Protein AF-T0R3S6-F1 (afdb_monomer_lite)

Secondary structure (DSSP, 8-state):
--S-HHHHHHHHHHHHHHHHHHHHHHHHHHHHHSTT-HHHHHH-SSTHHHHHHHHHT--HHHHHHTTHHHHHHHHHHHHHHHHHHHHHHHHTT-S-GGG--TT-TTHHHHHHHHHHHHHHHHHHHHHHH-HHHHHHHHHHHHHHHHHHHHHHHHHHHHHHHTS-PPP-S---SSHHHHHHHHHHHHHHHHHHHHTTTTSSTTHHHHHHHHHHHHHHHHIIIIITTT----HHHHHHHHHHHHHHHHHHHHHHHHHHHHHHHHHHHHHHHHHHHT-S-------------------PPPPPPP----

Radius of gyration: 32.91 Å; chains: 1; bounding box: 88×71×92 Å

Structure (mmCIF, N/CA/C/O backbone):
data_AF-T0R3S6-F1
#
_entry.id   AF-T0R3S6-F1
#
loop_
_atom_site.group_PDB
_atom_site.id
_atom_site.type_symbol
_atom_site.label_atom_id
_atom_site.label_alt_id
_atom_site.label_comp_id
_atom_site.label_asym_id
_atom_site.label_entity_id
_atom_site.label_seq_id
_atom_site.pdbx_PDB_ins_code
_atom_site.Cartn_x
_atom_site.Cartn_y
_atom_site.Cartn_z
_atom_site.occupancy
_atom_site.B_iso_or_equiv
_atom_site.auth_seq_id
_atom_site.auth_comp_id
_atom_site.auth_asym_id
_atom_site.auth_atom_id
_atom_site.pdbx_PDB_model_num
ATOM 1 N N . MET A 1 1 ? -27.447 4.542 -7.197 1.00 49.22 1 MET A N 1
ATOM 2 C CA . MET A 1 1 ? -27.035 4.060 -5.854 1.00 49.22 1 MET A CA 1
ATOM 3 C C . MET A 1 1 ? -27.289 2.559 -5.793 1.00 49.22 1 MET A C 1
ATOM 5 O O . MET A 1 1 ? -28.287 2.127 -6.348 1.00 49.22 1 MET A O 1
ATOM 9 N N . THR A 1 2 ? -26.393 1.747 -5.224 1.00 61.97 2 THR A N 1
ATOM 10 C CA . THR A 1 2 ? -26.575 0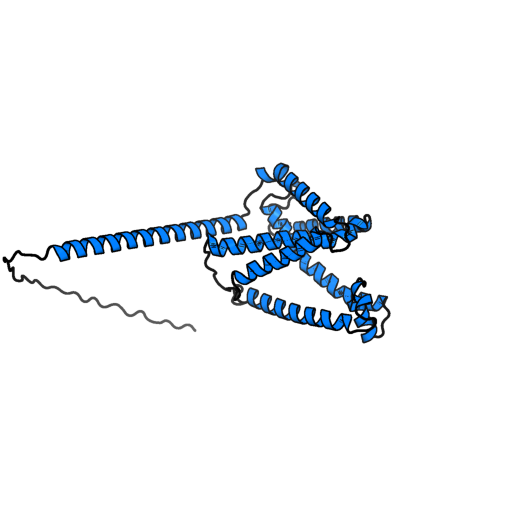.282 -5.184 1.00 61.97 2 THR A CA 1
ATOM 11 C C . THR A 1 2 ? -27.563 -0.117 -4.085 1.00 61.97 2 THR A C 1
ATOM 13 O O . THR A 1 2 ? -27.452 0.352 -2.956 1.00 61.97 2 THR A O 1
ATOM 16 N N . ASN A 1 3 ? -28.501 -1.020 -4.389 1.00 69.69 3 ASN A N 1
ATOM 17 C CA . ASN A 1 3 ? -29.592 -1.409 -3.479 1.00 69.69 3 ASN A CA 1
ATOM 18 C C . ASN A 1 3 ? -29.145 -2.217 -2.237 1.00 69.69 3 ASN A C 1
ATOM 20 O O . ASN A 1 3 ? -29.974 -2.559 -1.402 1.00 69.69 3 ASN A O 1
ATOM 24 N N . SER A 1 4 ? -27.849 -2.527 -2.070 1.00 84.56 4 SER A N 1
ATOM 25 C CA . SER A 1 4 ? -27.285 -3.200 -0.881 1.00 84.56 4 SER A CA 1
ATOM 26 C C . SER A 1 4 ? -25.746 -3.115 -0.848 1.00 84.56 4 SER A C 1
ATOM 28 O O . SER A 1 4 ? -25.057 -4.109 -1.109 1.00 84.56 4 SER A O 1
ATOM 30 N N . PRO A 1 5 ? -25.159 -1.954 -0.492 1.00 83.94 5 PRO A N 1
ATOM 31 C CA . PRO A 1 5 ? -23.717 -1.717 -0.625 1.00 83.94 5 PRO A CA 1
ATOM 32 C C . PRO A 1 5 ? -22.853 -2.692 0.191 1.00 83.94 5 PRO A C 1
ATOM 34 O O . PRO A 1 5 ? -21.757 -3.045 -0.237 1.00 83.94 5 PRO A O 1
ATOM 37 N N . LYS A 1 6 ? -23.362 -3.195 1.325 1.00 85.25 6 LYS A N 1
ATOM 38 C CA . LYS A 1 6 ? -22.657 -4.143 2.213 1.00 85.25 6 LYS A CA 1
ATOM 39 C C . LYS A 1 6 ? -22.351 -5.502 1.571 1.00 85.25 6 LYS A C 1
ATOM 41 O O . LYS A 1 6 ? -21.515 -6.236 2.091 1.00 85.25 6 LYS A O 1
ATOM 46 N N . VAL A 1 7 ? -23.044 -5.856 0.489 1.00 85.06 7 VAL A N 1
ATOM 47 C CA . VAL A 1 7 ? -22.873 -7.140 -0.210 1.00 85.06 7 VAL A CA 1
ATOM 48 C C . VAL A 1 7 ? -22.402 -6.923 -1.643 1.00 85.06 7 VAL A C 1
ATOM 50 O O . VAL A 1 7 ? -21.526 -7.649 -2.108 1.00 85.06 7 VAL A O 1
ATOM 53 N N . THR A 1 8 ? -22.927 -5.908 -2.335 1.00 89.19 8 THR A N 1
ATOM 54 C CA . THR A 1 8 ? -22.567 -5.651 -3.736 1.00 89.19 8 THR A CA 1
ATOM 55 C C . THR A 1 8 ? -21.131 -5.160 -3.884 1.00 89.19 8 THR A C 1
ATOM 57 O O . THR A 1 8 ? -20.447 -5.599 -4.802 1.00 89.19 8 THR A O 1
ATOM 60 N N . VAL A 1 9 ? -20.649 -4.293 -2.983 1.00 89.88 9 VAL A N 1
ATOM 61 C CA . VAL A 1 9 ? -19.287 -3.738 -3.078 1.00 89.88 9 VAL A CA 1
ATOM 62 C C . VAL A 1 9 ? -18.223 -4.827 -2.879 1.00 89.88 9 VAL A C 1
ATOM 64 O O . VAL A 1 9 ? -17.381 -4.968 -3.764 1.00 89.88 9 VAL A O 1
ATOM 67 N N . PRO A 1 10 ? -18.270 -5.665 -1.820 1.0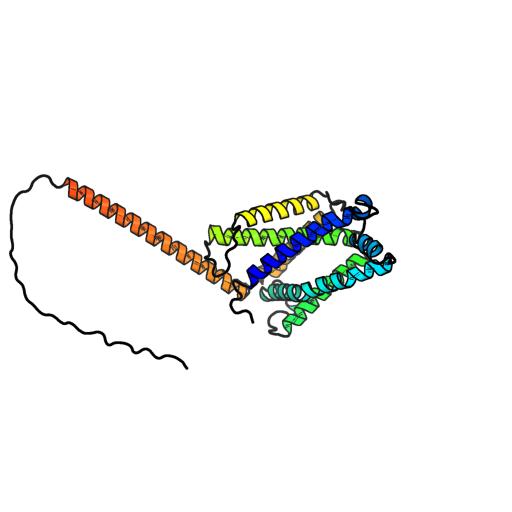0 89.44 10 PRO A N 1
ATOM 68 C CA . PRO A 1 10 ? -17.289 -6.739 -1.658 1.00 89.44 10 PRO A CA 1
ATOM 69 C C . PRO A 1 10 ? -17.325 -7.771 -2.789 1.00 89.44 10 PRO A C 1
ATOM 71 O O . PRO A 1 10 ? -16.276 -8.237 -3.222 1.00 89.44 10 PRO A O 1
ATOM 74 N N . ARG A 1 11 ? -18.514 -8.106 -3.315 1.00 88.3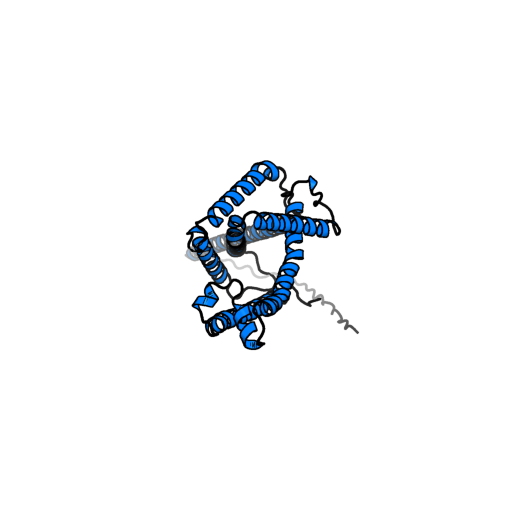1 11 ARG A N 1
ATOM 75 C CA . ARG A 1 11 ? -18.630 -8.998 -4.481 1.00 88.31 11 ARG A CA 1
ATOM 76 C C . ARG A 1 11 ? -17.987 -8.387 -5.725 1.00 88.31 11 ARG A C 1
ATOM 78 O O . ARG A 1 11 ? -17.238 -9.075 -6.405 1.00 88.31 11 ARG A O 1
ATOM 85 N N . GLY A 1 12 ? -18.221 -7.100 -5.986 1.00 91.31 12 GLY A N 1
ATOM 86 C CA . GLY A 1 12 ? -17.555 -6.376 -7.072 1.00 91.31 12 GLY A CA 1
ATOM 87 C C . GLY A 1 12 ? -16.030 -6.385 -6.935 1.00 91.31 12 GLY A C 1
ATOM 88 O O . GLY A 1 12 ? -15.330 -6.622 -7.915 1.00 91.31 12 GLY A O 1
ATOM 89 N N . MET A 1 13 ? -15.513 -6.217 -5.713 1.00 91.31 13 MET A N 1
ATOM 90 C CA . MET A 1 13 ? -14.075 -6.322 -5.438 1.00 91.31 13 MET A CA 1
ATOM 91 C C . MET A 1 13 ? -13.522 -7.719 -5.749 1.00 91.31 13 MET A C 1
ATOM 93 O O . MET A 1 13 ? -12.450 -7.813 -6.334 1.00 91.31 13 MET A O 1
ATOM 97 N N . LEU A 1 14 ? -14.246 -8.798 -5.427 1.00 90.19 14 LEU A N 1
ATOM 98 C CA . LEU A 1 14 ? -13.815 -10.159 -5.772 1.00 90.19 14 LEU A CA 1
ATOM 99 C C . LEU A 1 14 ? -13.743 -10.393 -7.281 1.00 90.19 14 LEU A C 1
ATOM 101 O O . LEU A 1 14 ? -12.767 -10.969 -7.752 1.00 90.19 14 LEU A O 1
ATOM 105 N N . TYR A 1 15 ? -14.748 -9.942 -8.037 1.00 92.94 15 TYR A N 1
ATOM 106 C CA . TYR A 1 15 ? -14.717 -10.053 -9.497 1.00 92.94 15 TYR A CA 1
ATOM 107 C C . TYR A 1 15 ? -13.555 -9.254 -10.089 1.00 92.94 15 TYR A C 1
ATOM 109 O O . TYR A 1 15 ? -12.854 -9.757 -10.961 1.00 92.94 15 TYR A O 1
ATOM 117 N N . CYS A 1 16 ? -13.306 -8.050 -9.567 1.00 93.94 16 CYS A N 1
ATOM 118 C CA . CYS A 1 16 ? -12.161 -7.234 -9.962 1.00 93.94 16 CYS A CA 1
ATOM 119 C C . CYS A 1 16 ? -10.831 -7.960 -9.701 1.00 93.94 16 CYS A C 1
ATOM 121 O O . CYS A 1 16 ? -10.005 -8.056 -10.602 1.00 93.94 16 CYS A O 1
ATOM 123 N N . ILE A 1 17 ? -10.652 -8.545 -8.510 1.00 92.44 17 ILE A N 1
ATOM 124 C CA . ILE A 1 17 ? -9.465 -9.350 -8.177 1.00 92.44 17 ILE A CA 1
ATOM 125 C C . ILE A 1 17 ? -9.321 -10.539 -9.134 1.00 92.44 17 ILE A C 1
ATOM 127 O O . ILE A 1 17 ? -8.220 -10.800 -9.606 1.00 92.44 17 ILE A O 1
ATOM 131 N N . GLY A 1 18 ? -10.415 -11.240 -9.445 1.00 94.31 18 GLY A N 1
ATOM 132 C CA . GLY A 1 18 ? -10.399 -12.374 -10.372 1.00 94.31 18 GLY A CA 1
ATOM 133 C C . GLY A 1 18 ? -9.950 -11.978 -11.779 1.00 94.31 18 GLY A C 1
ATOM 134 O O . GLY A 1 18 ? -9.059 -12.614 -12.336 1.00 94.31 18 GLY A O 1
ATOM 135 N N . VAL A 1 19 ? -10.507 -10.894 -12.327 1.00 96.31 19 VAL A N 1
ATOM 136 C CA . VAL A 1 19 ? -10.108 -10.372 -13.645 1.00 96.31 19 VAL A CA 1
ATOM 137 C C . VAL A 1 19 ? -8.648 -9.925 -13.634 1.00 96.31 19 VAL A C 1
ATOM 139 O O . VAL A 1 19 ? -7.906 -10.311 -14.530 1.00 96.31 19 VAL A O 1
ATOM 142 N N . LEU A 1 20 ? -8.221 -9.187 -12.603 1.00 94.31 20 LEU A N 1
ATOM 143 C CA . LEU A 1 20 ? -6.832 -8.740 -12.454 1.00 94.31 20 LEU A CA 1
ATOM 144 C C . LEU A 1 20 ? -5.853 -9.910 -12.362 1.00 94.31 20 LEU A C 1
ATOM 146 O O . LEU A 1 20 ? -4.770 -9.857 -12.938 1.00 94.31 20 LEU A O 1
ATOM 150 N N . PHE A 1 21 ? -6.218 -10.967 -11.640 1.00 94.88 21 PHE A N 1
ATOM 151 C CA . PHE A 1 21 ? -5.392 -12.161 -11.527 1.00 94.88 21 PHE A CA 1
ATOM 152 C C . PHE A 1 21 ? -5.220 -12.841 -12.888 1.00 94.88 21 PHE A C 1
ATOM 154 O O . PHE A 1 21 ? -4.090 -13.089 -13.304 1.00 94.88 21 PHE A O 1
ATOM 161 N N . VAL A 1 22 ? -6.322 -13.077 -13.608 1.00 96.50 22 VAL A N 1
ATOM 162 C CA . VAL A 1 22 ? -6.289 -13.710 -14.935 1.00 96.50 22 VAL A CA 1
ATOM 163 C C . VAL A 1 22 ? -5.519 -12.849 -15.937 1.00 96.50 22 VAL A C 1
ATOM 165 O O . VAL A 1 22 ? -4.680 -13.375 -16.666 1.00 96.50 22 VAL A O 1
ATOM 168 N N . SER A 1 23 ? -5.740 -11.530 -15.951 1.00 94.50 23 SER A N 1
ATOM 169 C CA . SER A 1 23 ? -5.028 -10.628 -16.861 1.00 94.50 23 SER A CA 1
ATOM 170 C C . SER A 1 23 ? -3.533 -10.556 -16.551 1.00 94.50 23 SER A C 1
ATOM 172 O O . SER A 1 23 ? -2.724 -10.617 -17.471 1.00 94.50 23 SER A O 1
ATOM 174 N N . ASN A 1 24 ? -3.145 -10.470 -15.274 1.00 93.12 24 ASN A N 1
ATOM 175 C CA . ASN A 1 24 ? -1.732 -10.444 -14.889 1.00 93.12 24 ASN A CA 1
ATOM 176 C C . ASN A 1 24 ? -1.038 -11.765 -15.214 1.00 93.12 24 ASN A C 1
ATOM 178 O O . ASN A 1 24 ? 0.065 -11.751 -15.752 1.00 93.12 24 ASN A O 1
ATOM 182 N N . PHE A 1 25 ? -1.687 -12.898 -14.941 1.00 94.69 25 PHE A N 1
ATOM 183 C CA . PHE A 1 25 ? -1.152 -14.209 -15.299 1.00 94.69 25 PHE A CA 1
ATOM 184 C C . PHE A 1 25 ? -0.946 -14.333 -16.816 1.00 94.69 25 PHE A C 1
ATOM 186 O O . PHE A 1 25 ? 0.130 -14.727 -17.259 1.00 94.69 25 PHE A O 1
ATOM 193 N N . ALA A 1 26 ? -1.928 -13.904 -17.616 1.00 93.25 26 ALA A N 1
ATOM 194 C CA . ALA A 1 26 ? -1.806 -13.889 -19.071 1.00 93.25 26 ALA A CA 1
ATOM 195 C C . ALA A 1 26 ? -0.628 -13.021 -19.545 1.00 93.25 26 ALA A C 1
ATOM 197 O O . ALA A 1 26 ? 0.133 -13.453 -20.407 1.00 93.25 26 ALA A O 1
ATOM 198 N N . ILE A 1 27 ? -0.431 -11.834 -18.958 1.00 90.31 27 ILE A N 1
ATOM 199 C CA . ILE A 1 27 ? 0.694 -10.945 -19.295 1.00 90.31 27 ILE A CA 1
ATOM 200 C C . ILE A 1 27 ? 2.038 -11.583 -18.921 1.00 90.31 27 ILE A C 1
ATOM 202 O O . ILE A 1 27 ? 2.973 -11.521 -19.718 1.00 90.31 27 ILE A O 1
ATOM 206 N N . VAL A 1 28 ? 2.138 -12.234 -17.759 1.00 90.00 28 VAL A N 1
ATOM 207 C CA . VAL A 1 28 ? 3.360 -12.937 -17.325 1.00 90.00 28 VAL A CA 1
ATOM 208 C C . VAL A 1 28 ? 3.729 -14.076 -18.280 1.00 90.00 28 VAL A C 1
ATOM 210 O O . VAL A 1 28 ? 4.912 -14.316 -18.491 1.00 90.00 28 VAL A O 1
ATOM 213 N N . CYS A 1 29 ? 2.757 -14.746 -18.902 1.00 90.25 29 CYS A N 1
ATOM 214 C CA . CYS A 1 29 ? 3.029 -15.749 -19.936 1.00 90.25 29 CYS A CA 1
ATOM 215 C C . CYS A 1 29 ? 3.336 -15.121 -21.307 1.00 90.25 29 CYS A C 1
ATOM 217 O O . CYS A 1 29 ? 4.202 -15.605 -22.036 1.00 90.25 29 CYS A O 1
ATOM 219 N N . LEU A 1 30 ? 2.632 -14.047 -21.670 1.00 89.88 30 LEU A N 1
ATOM 220 C CA . LEU A 1 30 ? 2.704 -13.436 -22.997 1.00 89.88 30 LEU A CA 1
ATOM 221 C C . LEU A 1 30 ? 3.994 -12.636 -23.206 1.00 89.88 30 LEU A C 1
ATOM 223 O O . LEU A 1 30 ? 4.626 -12.772 -24.249 1.00 89.88 30 LEU A O 1
ATOM 227 N N . VAL A 1 31 ? 4.410 -11.835 -22.222 1.00 88.50 31 VAL A N 1
ATOM 228 C CA . VAL A 1 31 ? 5.580 -10.948 -22.346 1.00 88.50 31 VAL A CA 1
ATOM 229 C C . VAL A 1 31 ? 6.879 -11.723 -22.626 1.00 88.50 31 VAL A C 1
ATOM 231 O O . VAL A 1 31 ? 7.584 -11.343 -23.559 1.00 88.50 31 VAL A O 1
ATOM 234 N N . PRO A 1 32 ? 7.205 -12.822 -21.916 1.00 88.50 32 PRO A N 1
ATOM 235 C CA . PRO A 1 32 ? 8.397 -13.622 -22.207 1.00 88.50 32 PRO A CA 1
ATOM 236 C C . PRO A 1 32 ? 8.323 -14.413 -23.517 1.00 88.50 32 PRO A C 1
ATOM 238 O O . PRO A 1 32 ? 9.366 -14.774 -24.058 1.00 88.50 32 PRO A O 1
ATOM 241 N N . SER A 1 33 ? 7.111 -14.705 -24.005 1.00 89.00 33 SER A N 1
ATOM 242 C CA . SER A 1 33 ? 6.887 -15.487 -25.231 1.00 89.00 33 SER A CA 1
ATOM 243 C C . SER A 1 33 ? 7.142 -14.680 -26.508 1.00 89.00 33 SER A C 1
ATOM 245 O O . SER A 1 33 ? 7.253 -15.256 -27.589 1.00 89.00 33 SER A O 1
ATOM 247 N N . LEU A 1 34 ? 7.226 -13.352 -26.405 1.00 87.88 34 LEU A N 1
ATOM 248 C CA . LEU A 1 34 ? 7.489 -12.468 -27.534 1.00 87.88 34 LEU A CA 1
ATOM 249 C C . LEU A 1 34 ? 9.003 -12.276 -27.746 1.00 87.88 34 LEU A C 1
ATOM 251 O O . LEU A 1 34 ? 9.739 -12.096 -26.771 1.00 87.88 34 LEU A O 1
ATOM 255 N N . PRO A 1 35 ? 9.492 -12.239 -29.001 1.00 84.00 35 PRO A N 1
ATOM 256 C CA . PRO A 1 35 ? 10.855 -11.790 -29.300 1.00 84.00 35 PRO A CA 1
ATOM 257 C C . PRO A 1 35 ? 11.074 -10.366 -28.757 1.00 84.00 35 PRO A C 1
ATOM 259 O O . PRO A 1 35 ? 10.159 -9.548 -28.872 1.00 84.00 35 PRO A O 1
ATOM 262 N N . PRO A 1 36 ? 12.235 -9.999 -28.177 1.00 82.12 36 PRO A N 1
ATOM 263 C CA . PRO A 1 36 ? 13.526 -10.702 -28.076 1.00 82.12 36 PRO A CA 1
ATOM 264 C C . PRO A 1 36 ? 13.662 -11.725 -26.922 1.00 82.12 36 PRO A C 1
ATOM 266 O O . PRO A 1 36 ? 14.770 -12.178 -26.637 1.00 82.12 36 PRO A O 1
ATOM 269 N N . GLY A 1 37 ? 12.566 -12.114 -26.262 1.00 82.44 37 GLY A N 1
ATOM 270 C CA . GLY A 1 37 ? 12.542 -13.166 -25.239 1.00 82.44 37 GLY A CA 1
ATOM 271 C C . GLY A 1 37 ? 12.750 -12.682 -23.796 1.00 82.44 37 GLY A C 1
ATOM 272 O O . GLY A 1 37 ? 12.913 -11.491 -23.513 1.00 82.44 37 GLY A O 1
ATOM 273 N N . ILE A 1 38 ? 12.746 -13.635 -22.855 1.00 86.00 38 ILE A N 1
ATOM 274 C CA . ILE A 1 38 ? 12.675 -13.373 -21.404 1.00 86.00 38 ILE A CA 1
ATOM 275 C C . ILE A 1 38 ? 13.843 -12.546 -20.844 1.00 86.00 38 ILE A C 1
ATOM 277 O O . ILE A 1 38 ? 13.632 -11.708 -19.970 1.00 86.00 38 ILE A O 1
ATOM 281 N N . ALA A 1 39 ? 15.061 -12.733 -21.364 1.00 84.31 39 ALA A N 1
ATOM 282 C CA . ALA A 1 39 ? 16.264 -12.073 -20.850 1.00 84.31 39 ALA A CA 1
ATOM 283 C C . ALA A 1 39 ? 16.217 -10.546 -21.030 1.00 84.31 39 ALA A C 1
ATOM 285 O O . ALA A 1 39 ? 16.629 -9.790 -20.152 1.00 84.31 39 ALA A O 1
ATOM 286 N N . SER A 1 40 ? 15.664 -10.086 -22.154 1.00 81.06 40 SER A N 1
ATOM 287 C CA . SER A 1 40 ? 15.475 -8.657 -22.409 1.00 81.06 40 SER A CA 1
ATOM 288 C C . SER A 1 40 ? 14.230 -8.110 -21.711 1.00 81.06 40 SER A C 1
ATOM 290 O O . SER A 1 40 ? 14.225 -6.951 -21.305 1.00 81.06 40 SER A O 1
ATOM 292 N N . ALA A 1 41 ? 13.188 -8.926 -21.531 1.00 80.94 41 ALA A N 1
ATOM 293 C CA . ALA A 1 41 ? 11.989 -8.507 -20.810 1.00 80.94 41 ALA A CA 1
ATOM 294 C C . ALA A 1 41 ? 12.252 -8.266 -19.313 1.00 80.94 41 ALA A C 1
ATOM 296 O O . ALA A 1 41 ? 11.660 -7.356 -18.740 1.00 80.94 41 ALA A O 1
ATOM 297 N N . ALA A 1 42 ? 13.150 -9.041 -18.695 1.00 81.25 42 ALA A N 1
ATOM 298 C CA . ALA A 1 42 ? 13.488 -8.917 -17.275 1.00 81.25 42 ALA A CA 1
ATOM 299 C C . ALA A 1 42 ? 14.239 -7.618 -16.931 1.00 81.25 42 ALA A C 1
ATOM 301 O O . ALA A 1 42 ? 14.113 -7.111 -15.822 1.00 81.25 42 ALA A O 1
ATOM 302 N N . THR A 1 43 ? 15.005 -7.069 -17.878 1.00 80.88 43 THR A N 1
ATOM 303 C CA . THR A 1 43 ? 15.799 -5.842 -17.689 1.00 80.88 43 THR A CA 1
ATOM 304 C C . THR A 1 43 ? 15.105 -4.585 -18.220 1.00 80.88 43 THR A C 1
ATOM 306 O O . THR A 1 43 ? 15.556 -3.467 -17.969 1.00 80.88 43 THR A O 1
ATOM 309 N N . ALA A 1 44 ? 14.000 -4.740 -18.953 1.00 81.75 44 ALA A N 1
ATOM 310 C CA . ALA A 1 44 ? 13.268 -3.627 -19.537 1.00 81.75 44 ALA A CA 1
ATOM 311 C C . ALA A 1 44 ? 12.434 -2.873 -18.488 1.00 81.75 44 ALA A C 1
ATOM 313 O O . ALA A 1 44 ? 11.641 -3.465 -17.762 1.00 81.75 44 ALA A O 1
ATOM 314 N N . ALA A 1 45 ? 12.522 -1.537 -18.490 1.00 78.00 45 ALA A N 1
ATOM 315 C CA . ALA A 1 45 ? 11.709 -0.678 -17.620 1.00 78.00 45 ALA A CA 1
ATOM 316 C C . ALA A 1 45 ? 10.195 -0.820 -17.879 1.00 78.00 45 ALA A C 1
ATOM 318 O O . ALA A 1 45 ? 9.389 -0.744 -16.956 1.00 78.00 45 ALA A O 1
ATOM 319 N N . TYR A 1 46 ? 9.810 -1.053 -19.138 1.00 85.31 46 TYR A N 1
ATOM 320 C CA . TYR A 1 46 ? 8.426 -1.291 -19.549 1.00 85.31 46 TYR A CA 1
ATOM 321 C C . TYR A 1 46 ? 8.364 -2.526 -20.454 1.00 85.31 46 TYR A C 1
ATOM 323 O O . TYR A 1 46 ? 8.461 -2.396 -21.677 1.00 85.31 46 TYR A O 1
ATOM 331 N N . PRO A 1 47 ? 8.185 -3.729 -19.883 1.00 86.19 47 PRO A N 1
ATOM 332 C CA . PRO A 1 47 ? 8.220 -4.972 -20.655 1.00 86.19 47 PRO A CA 1
ATOM 333 C C . PRO A 1 47 ? 7.162 -5.033 -21.770 1.00 86.19 47 PRO A C 1
ATOM 335 O O . PRO A 1 47 ? 7.384 -5.633 -22.819 1.00 86.19 47 PRO A O 1
ATOM 338 N N . LEU A 1 48 ? 6.024 -4.355 -21.579 1.00 86.00 48 LEU A N 1
ATOM 339 C CA . LEU A 1 48 ? 4.916 -4.331 -22.538 1.00 86.00 48 LEU A CA 1
ATOM 340 C C . LEU A 1 48 ? 5.222 -3.525 -23.814 1.00 86.00 48 LEU A C 1
ATOM 342 O O . LEU A 1 48 ? 4.619 -3.779 -24.856 1.00 86.00 48 LEU A O 1
ATOM 346 N N . THR A 1 49 ? 6.181 -2.594 -23.768 1.00 87.56 49 THR A N 1
ATOM 347 C CA . THR A 1 49 ? 6.566 -1.767 -24.925 1.00 87.56 49 THR A CA 1
ATOM 348 C C . THR A 1 49 ? 7.045 -2.624 -26.094 1.00 87.56 49 THR A C 1
ATOM 350 O O . THR A 1 49 ? 6.726 -2.323 -27.243 1.00 87.56 49 THR A O 1
ATOM 353 N N . ASN A 1 50 ? 7.739 -3.732 -25.812 1.00 86.12 50 ASN A N 1
ATOM 354 C CA . ASN A 1 50 ? 8.173 -4.682 -26.838 1.00 86.12 50 ASN A CA 1
ATOM 355 C C . ASN A 1 50 ? 6.979 -5.334 -27.553 1.00 86.12 50 ASN A C 1
ATOM 357 O O . ASN A 1 50 ? 7.000 -5.487 -28.771 1.00 86.12 50 ASN A O 1
ATOM 361 N N . GLY A 1 51 ? 5.908 -5.650 -26.819 1.00 87.44 51 GLY A N 1
ATOM 362 C CA . GLY A 1 51 ? 4.682 -6.192 -27.405 1.00 87.44 51 GLY A CA 1
ATOM 363 C C . GLY A 1 51 ? 3.956 -5.185 -28.295 1.00 87.44 51 GLY A C 1
ATOM 364 O O . GLY A 1 51 ? 3.536 -5.536 -29.394 1.00 87.44 51 GLY A O 1
ATOM 365 N N . PHE A 1 52 ? 3.863 -3.920 -27.876 1.00 88.81 52 PHE A N 1
ATOM 366 C CA . PHE A 1 52 ? 3.256 -2.870 -28.705 1.00 88.81 52 PHE A CA 1
ATOM 367 C C . PHE A 1 52 ? 4.052 -2.570 -29.970 1.00 88.81 52 PHE A C 1
ATOM 369 O O . PHE A 1 52 ? 3.456 -2.354 -31.025 1.00 88.81 52 PHE A O 1
ATOM 376 N N . ARG A 1 53 ? 5.382 -2.626 -29.873 1.00 88.31 53 ARG A N 1
ATOM 377 C CA . ARG A 1 53 ? 6.277 -2.485 -31.017 1.00 88.31 53 ARG A CA 1
ATOM 378 C C . ARG A 1 53 ? 5.975 -3.533 -32.089 1.00 88.31 53 ARG A C 1
ATOM 380 O O . ARG A 1 53 ? 5.839 -3.179 -33.250 1.00 88.31 53 ARG A O 1
ATOM 387 N N . LEU A 1 54 ? 5.837 -4.798 -31.690 1.00 88.75 54 LEU A N 1
ATOM 388 C CA . LEU A 1 54 ? 5.540 -5.904 -32.606 1.00 88.75 54 LEU A CA 1
ATOM 389 C C . LEU A 1 54 ? 4.104 -5.869 -33.143 1.00 88.75 54 LEU A C 1
ATOM 391 O O . LEU A 1 54 ? 3.879 -6.220 -34.294 1.00 88.75 54 LEU A O 1
ATOM 395 N N . ALA A 1 55 ? 3.134 -5.464 -32.321 1.00 88.62 55 ALA A N 1
ATOM 396 C CA . ALA A 1 55 ? 1.722 -5.476 -32.700 1.00 88.62 55 ALA A CA 1
ATOM 397 C C . ALA A 1 55 ? 1.346 -4.369 -33.698 1.00 88.62 55 ALA A C 1
ATOM 399 O O . ALA A 1 55 ? 0.495 -4.589 -34.556 1.00 88.62 55 ALA A O 1
ATOM 400 N N . TYR A 1 56 ? 1.951 -3.184 -33.569 1.00 89.69 56 TYR A N 1
ATOM 401 C CA . TYR A 1 56 ? 1.592 -1.998 -34.357 1.00 89.69 56 TYR A CA 1
ATOM 402 C C . TYR A 1 56 ? 2.718 -1.500 -35.275 1.00 89.69 56 TYR A C 1
ATOM 404 O O . TYR A 1 56 ? 2.565 -0.446 -35.886 1.00 89.69 56 TYR A O 1
ATOM 412 N N . ASP A 1 57 ? 3.841 -2.223 -35.341 1.00 89.44 57 ASP A N 1
ATOM 413 C CA . ASP A 1 57 ? 5.052 -1.854 -36.093 1.00 89.44 57 ASP A CA 1
ATOM 414 C C . ASP A 1 57 ? 5.538 -0.419 -35.799 1.00 89.44 57 ASP A C 1
ATOM 416 O O . ASP A 1 57 ? 5.893 0.374 -36.668 1.00 89.44 57 ASP A O 1
ATOM 420 N N . LEU A 1 58 ? 5.489 -0.047 -34.518 1.00 88.44 58 LEU A N 1
ATOM 421 C CA . LEU A 1 58 ? 5.804 1.298 -34.042 1.00 88.44 58 LEU A CA 1
ATOM 422 C C . LEU A 1 58 ? 7.271 1.427 -33.618 1.00 88.44 58 LEU A C 1
ATOM 424 O O . LEU A 1 58 ? 7.942 0.455 -33.289 1.00 88.44 58 LEU A O 1
ATOM 428 N N . SER A 1 59 ? 7.774 2.661 -33.532 1.00 88.25 59 SER A N 1
ATOM 429 C CA . SER A 1 59 ? 9.045 2.938 -32.852 1.00 88.25 59 SER A CA 1
ATOM 430 C C . SER A 1 59 ? 8.935 2.681 -31.338 1.00 88.25 59 SER A C 1
ATOM 432 O O . SER A 1 59 ? 7.848 2.693 -30.751 1.00 88.25 59 SER A O 1
ATOM 434 N N . ALA A 1 60 ? 10.071 2.465 -30.669 1.00 81.38 60 ALA A N 1
ATOM 435 C CA . ALA A 1 60 ? 10.113 2.233 -29.222 1.00 81.38 60 ALA A CA 1
ATOM 436 C C . ALA A 1 60 ? 9.550 3.426 -28.425 1.00 81.38 60 ALA A C 1
ATOM 438 O O . ALA A 1 60 ? 8.839 3.237 -27.438 1.00 81.38 60 ALA A O 1
ATOM 439 N N . SER A 1 61 ? 9.816 4.653 -28.882 1.00 85.06 61 SER A N 1
ATOM 440 C CA . SER A 1 61 ? 9.328 5.876 -28.239 1.00 85.06 61 SER A CA 1
ATOM 441 C C . SER A 1 61 ? 7.813 6.045 -28.380 1.00 85.06 61 SER A C 1
ATOM 443 O O . SER A 1 61 ? 7.148 6.358 -27.396 1.00 85.06 61 SER A O 1
ATOM 445 N N . SER A 1 62 ? 7.239 5.787 -29.560 1.00 88.19 62 SER A N 1
ATOM 446 C CA . SER A 1 62 ? 5.785 5.855 -29.774 1.00 88.19 62 SER A CA 1
ATOM 447 C C . SER A 1 62 ? 5.037 4.733 -29.052 1.00 88.19 62 SER A C 1
ATOM 449 O O . SER A 1 62 ? 3.959 4.966 -28.511 1.00 88.19 62 SER A O 1
ATOM 451 N N . SER A 1 63 ? 5.639 3.547 -28.951 1.00 87.12 63 SER A N 1
ATOM 452 C CA . SER A 1 63 ? 5.083 2.421 -28.190 1.00 87.12 63 SER A CA 1
ATOM 453 C C . SER A 1 63 ? 5.010 2.711 -26.685 1.00 87.12 63 SER A C 1
ATOM 455 O O . SER A 1 63 ? 4.047 2.318 -26.027 1.00 87.12 63 SER A O 1
ATOM 457 N N . ALA A 1 64 ? 5.983 3.442 -26.129 1.00 85.56 64 ALA A N 1
ATOM 458 C CA . ALA A 1 64 ? 5.970 3.831 -24.718 1.00 85.56 64 ALA A CA 1
ATOM 459 C C . ALA A 1 64 ? 4.801 4.778 -24.380 1.00 85.56 64 ALA A C 1
ATOM 461 O O . ALA A 1 64 ? 4.197 4.662 -23.310 1.00 85.56 64 ALA A O 1
ATOM 462 N N . TRP A 1 65 ? 4.416 5.660 -25.311 1.00 89.75 65 TRP A N 1
ATOM 463 C CA . TRP A 1 65 ? 3.264 6.553 -25.135 1.00 89.75 65 TRP A CA 1
ATOM 464 C C . TRP A 1 65 ? 1.935 5.803 -24.992 1.00 89.75 65 TRP A C 1
ATOM 466 O O . TRP A 1 65 ? 1.029 6.310 -24.334 1.00 89.75 65 TRP A O 1
ATOM 476 N N . LEU A 1 66 ? 1.818 4.575 -25.507 1.00 89.56 66 LEU A N 1
ATOM 477 C CA . LEU A 1 66 ? 0.611 3.757 -25.331 1.00 89.56 66 LEU A CA 1
ATOM 478 C C . LEU A 1 66 ? 0.409 3.290 -23.882 1.00 89.56 66 LEU A C 1
ATOM 480 O O . LEU A 1 66 ? -0.722 3.041 -23.468 1.00 89.56 66 LEU A O 1
ATOM 484 N N . VAL A 1 67 ? 1.477 3.218 -23.080 1.00 88.12 67 VAL A N 1
ATOM 485 C CA . VAL A 1 67 ? 1.394 2.864 -21.652 1.00 88.12 67 VAL A CA 1
ATOM 486 C C . VAL A 1 67 ? 1.017 4.081 -20.790 1.00 88.12 67 VAL A C 1
ATOM 488 O O . VAL A 1 67 ? 0.577 3.938 -19.646 1.00 88.12 67 VAL A O 1
ATOM 491 N N . PHE A 1 68 ? 1.177 5.298 -21.313 1.00 88.62 68 PHE A N 1
ATOM 492 C CA . PHE A 1 68 ? 1.002 6.533 -20.550 1.00 88.62 68 PHE A CA 1
ATOM 493 C C . PHE A 1 68 ? -0.423 6.730 -19.990 1.00 88.62 68 PHE A C 1
ATOM 495 O O . PHE A 1 68 ? -0.541 7.013 -18.794 1.00 88.62 68 PHE A O 1
ATOM 502 N N . PRO A 1 69 ? -1.518 6.512 -20.752 1.00 90.44 69 PRO A N 1
ATOM 503 C CA . PRO A 1 69 ? -2.875 6.659 -20.218 1.00 90.44 69 PRO A CA 1
ATOM 504 C C . PRO A 1 69 ? -3.154 5.748 -19.017 1.00 90.44 69 PRO A C 1
ATOM 506 O O . PRO A 1 69 ? -3.835 6.158 -18.076 1.00 90.44 69 PRO A O 1
ATOM 509 N N . ALA A 1 70 ? -2.589 4.536 -19.013 1.00 89.06 70 ALA A N 1
ATOM 510 C CA . ALA A 1 70 ? -2.723 3.607 -17.894 1.00 89.06 70 ALA A CA 1
ATOM 511 C C . ALA A 1 70 ? -2.048 4.151 -16.620 1.00 89.06 70 ALA A C 1
ATOM 513 O O . ALA A 1 70 ? -2.636 4.094 -15.538 1.00 89.06 70 ALA A O 1
ATOM 514 N N . HIS A 1 71 ? -0.861 4.752 -16.750 1.00 88.56 71 HIS A N 1
ATOM 515 C CA . HIS A 1 71 ? -0.153 5.383 -15.631 1.00 88.56 71 HIS A CA 1
ATOM 516 C C . HIS A 1 71 ? -0.911 6.589 -15.070 1.00 88.56 71 HIS A C 1
ATOM 518 O O . HIS A 1 71 ? -1.075 6.705 -13.854 1.00 88.56 71 HIS A O 1
ATOM 524 N N . VAL A 1 72 ? -1.422 7.465 -15.943 1.00 91.44 72 VAL A N 1
ATOM 525 C CA . VAL A 1 72 ? -2.225 8.625 -15.521 1.00 91.44 72 VAL A CA 1
ATOM 526 C C . VAL A 1 72 ? -3.500 8.164 -14.813 1.00 91.44 72 VAL A C 1
ATOM 528 O O . VAL A 1 72 ? -3.840 8.689 -13.751 1.00 91.44 72 VAL A O 1
ATOM 531 N N . GLY A 1 73 ? -4.172 7.140 -15.345 1.00 91.88 73 GLY A N 1
ATOM 532 C CA . GLY A 1 73 ? -5.347 6.540 -14.714 1.00 91.88 73 GLY A CA 1
ATOM 533 C C . GLY A 1 73 ? -5.057 6.014 -13.306 1.00 91.88 73 GLY A C 1
ATOM 534 O O . GLY A 1 73 ? -5.813 6.302 -12.374 1.00 91.88 73 GLY A O 1
ATOM 535 N N . ALA A 1 74 ? -3.935 5.309 -13.124 1.00 89.62 74 ALA A N 1
ATOM 536 C CA . ALA A 1 74 ? -3.502 4.830 -11.813 1.00 89.62 74 ALA A CA 1
ATOM 537 C C . ALA A 1 74 ? -3.224 5.990 -10.840 1.00 89.62 74 ALA A C 1
ATOM 539 O O . ALA A 1 74 ? -3.743 5.989 -9.721 1.00 89.62 74 ALA A O 1
ATOM 540 N N . ALA A 1 75 ? -2.482 7.015 -11.274 1.00 87.50 75 ALA A N 1
ATOM 541 C CA . ALA A 1 75 ? -2.161 8.181 -10.449 1.00 87.50 75 ALA A CA 1
ATOM 542 C C . ALA A 1 75 ? -3.424 8.925 -9.973 1.00 87.50 75 ALA A C 1
ATOM 544 O O . ALA A 1 75 ? -3.573 9.219 -8.782 1.00 87.50 75 ALA A O 1
ATOM 545 N N . LEU A 1 76 ? -4.383 9.162 -10.875 1.00 89.44 76 LEU A N 1
ATOM 546 C CA . LEU A 1 76 ? -5.660 9.802 -10.540 1.00 89.44 76 LEU A CA 1
ATOM 547 C C . LEU A 1 76 ? -6.512 8.942 -9.593 1.00 89.44 76 LEU A C 1
ATOM 549 O O . LEU A 1 76 ? -7.197 9.479 -8.716 1.00 89.44 76 LEU A O 1
ATOM 553 N N . GLY A 1 77 ? -6.437 7.614 -9.722 1.00 90.44 77 GLY A N 1
ATOM 554 C CA . GLY A 1 77 ? -7.114 6.669 -8.835 1.00 90.44 77 GLY A CA 1
ATOM 555 C C . GLY A 1 77 ? -6.678 6.788 -7.370 1.00 90.44 77 GLY A C 1
ATOM 556 O O . GLY A 1 77 ? -7.512 6.666 -6.467 1.00 90.44 77 GLY A O 1
ATOM 557 N N . PHE A 1 78 ? -5.403 7.099 -7.121 1.00 89.19 78 PHE A N 1
ATOM 558 C CA . PHE A 1 78 ? -4.853 7.243 -5.767 1.00 89.19 78 PHE A CA 1
ATOM 559 C C . PHE A 1 78 ? -5.061 8.625 -5.140 1.00 89.19 78 PHE A C 1
ATOM 561 O O . PHE A 1 78 ? -5.000 8.748 -3.914 1.00 89.19 78 PHE A O 1
ATOM 568 N N . LEU A 1 79 ? -5.388 9.646 -5.936 1.00 90.62 79 LEU A N 1
ATOM 569 C CA . LEU A 1 79 ? -5.491 11.033 -5.474 1.00 90.62 79 LEU A CA 1
ATOM 570 C C . LEU A 1 79 ? -6.568 11.241 -4.394 1.00 90.62 79 LEU A C 1
ATOM 572 O O . LEU A 1 79 ? -6.354 11.904 -3.379 1.00 90.62 79 LEU A O 1
ATOM 576 N N . ARG A 1 80 ? -7.761 10.672 -4.592 1.00 87.75 80 ARG A N 1
ATOM 577 C CA . ARG A 1 80 ? -8.865 10.823 -3.628 1.00 87.75 80 ARG A CA 1
ATOM 578 C C . ARG A 1 80 ? -8.650 9.991 -2.351 1.00 87.75 80 ARG A C 1
ATOM 580 O O . ARG A 1 80 ? -8.928 10.522 -1.271 1.00 87.75 80 ARG A O 1
ATOM 587 N N . PRO A 1 81 ? -8.207 8.720 -2.416 1.00 91.06 81 PRO A N 1
ATOM 588 C CA . PRO A 1 81 ? -7.841 7.951 -1.229 1.00 91.06 81 PRO A CA 1
ATOM 589 C C . PRO A 1 81 ? -6.727 8.592 -0.396 1.00 91.06 81 PRO A C 1
ATOM 591 O O . PRO A 1 81 ? -6.884 8.678 0.821 1.00 91.06 81 PRO A O 1
ATOM 594 N N . SER A 1 82 ? -5.658 9.099 -1.017 1.00 90.88 82 SER A N 1
ATOM 595 C CA . SER A 1 82 ? -4.537 9.714 -0.289 1.00 90.88 82 SER A CA 1
ATOM 596 C C . SER A 1 82 ? -4.977 10.942 0.514 1.00 90.88 82 SER A C 1
ATOM 598 O O . SER A 1 82 ? -4.684 11.038 1.705 1.00 90.88 82 SER A O 1
ATOM 600 N N . GLY A 1 83 ? -5.792 11.822 -0.073 1.00 90.56 83 GLY A N 1
ATOM 601 C CA . GLY A 1 83 ? -6.358 12.961 0.654 1.00 90.56 83 GLY A CA 1
ATOM 602 C C . GLY A 1 83 ? -7.279 12.553 1.809 1.00 90.56 83 GLY A C 1
ATOM 603 O O . GLY A 1 83 ? -7.282 13.199 2.855 1.00 90.56 83 GLY A O 1
ATOM 604 N N . ARG A 1 84 ? -8.036 11.454 1.672 1.00 88.75 84 ARG A N 1
ATOM 605 C CA . ARG A 1 84 ? -8.845 10.913 2.782 1.00 88.75 84 ARG A CA 1
ATOM 606 C C . ARG A 1 84 ? -7.978 10.357 3.911 1.00 88.75 84 ARG A C 1
ATOM 608 O O . ARG A 1 84 ? -8.349 10.534 5.066 1.00 88.75 84 ARG A O 1
ATOM 615 N N . LEU A 1 85 ? -6.847 9.726 3.593 1.00 90.44 85 LEU A N 1
ATOM 616 C CA . LEU A 1 85 ? -5.885 9.258 4.595 1.00 90.44 85 LEU A CA 1
ATOM 617 C C . LEU A 1 85 ? -5.258 10.434 5.354 1.00 90.44 85 LEU A C 1
ATOM 619 O O . LEU A 1 85 ? -5.246 10.421 6.581 1.00 90.44 85 LEU A O 1
ATOM 623 N N . VAL A 1 86 ? -4.825 11.484 4.649 1.00 91.38 86 VAL A N 1
ATOM 624 C CA . VAL A 1 86 ? -4.291 12.707 5.279 1.00 91.38 86 VAL A CA 1
ATOM 625 C C . VAL A 1 86 ? -5.336 13.377 6.172 1.00 91.38 86 VAL A C 1
ATOM 627 O O . VAL A 1 86 ? -5.024 13.763 7.297 1.00 91.38 86 VAL A O 1
ATOM 630 N N . GLN A 1 87 ? -6.590 13.463 5.721 1.00 88.81 87 GLN A N 1
ATOM 631 C CA . GLN A 1 87 ? -7.667 14.000 6.553 1.00 88.81 87 GLN A CA 1
ATOM 632 C C . GLN A 1 87 ? -7.905 13.144 7.805 1.00 88.81 87 GLN A C 1
ATOM 634 O O . GLN A 1 87 ? -8.055 13.697 8.889 1.00 88.81 87 GLN A O 1
ATOM 639 N N . ALA A 1 88 ? -7.888 11.814 7.687 1.00 87.38 88 ALA A N 1
ATOM 640 C CA . ALA A 1 88 ? -8.048 10.925 8.837 1.00 87.38 88 ALA A CA 1
ATOM 641 C C . ALA A 1 88 ? -6.920 11.108 9.871 1.00 87.38 88 ALA A C 1
ATOM 643 O O . ALA A 1 88 ? -7.187 11.144 11.071 1.00 87.38 88 ALA A O 1
ATOM 644 N N . LEU A 1 89 ? -5.676 11.305 9.417 1.00 88.88 89 LEU A N 1
ATOM 645 C CA . LEU A 1 89 ? -4.547 11.631 10.298 1.00 88.88 89 LEU A CA 1
ATOM 646 C C . LEU A 1 89 ? -4.731 12.993 10.990 1.00 88.88 89 LEU A C 1
ATOM 648 O O . LEU A 1 89 ? -4.436 13.127 12.180 1.00 88.88 89 LEU A O 1
ATOM 652 N N . ALA A 1 90 ? -5.246 13.999 10.277 1.00 88.69 90 ALA A N 1
ATOM 653 C CA . ALA A 1 90 ? -5.559 15.304 10.860 1.00 88.69 90 ALA A CA 1
ATOM 654 C C . ALA A 1 90 ? -6.671 15.227 11.916 1.00 88.69 90 ALA A C 1
ATOM 656 O O . ALA A 1 90 ? -6.565 15.859 12.969 1.00 88.69 90 ALA A O 1
ATOM 657 N N . ASP A 1 91 ? -7.718 14.443 11.655 1.00 86.50 91 ASP A N 1
ATOM 658 C CA . ASP A 1 91 ? -8.851 14.279 12.567 1.00 86.50 91 ASP A CA 1
ATOM 659 C C . ASP A 1 91 ? -8.417 13.606 13.881 1.00 86.50 91 ASP A C 1
ATOM 661 O O . ASP A 1 91 ? -8.882 14.005 14.950 1.00 86.50 91 ASP A O 1
ATOM 665 N N . SER A 1 92 ? -7.454 12.680 13.821 1.00 86.44 92 SER A N 1
ATOM 666 C CA . SER A 1 92 ? -6.819 12.072 15.002 1.00 86.44 92 SER A CA 1
ATOM 667 C C . SER A 1 92 ? -5.705 12.930 15.635 1.00 86.44 92 SER A C 1
ATOM 669 O O . SER A 1 92 ? -5.048 12.510 16.589 1.00 86.44 92 SER A O 1
ATOM 671 N N . SER A 1 93 ? -5.497 14.161 15.150 1.00 86.31 93 SER A N 1
ATOM 672 C CA . SER A 1 93 ? -4.466 15.104 15.631 1.00 86.31 93 SER A CA 1
ATOM 673 C C . SER A 1 93 ? -3.026 14.582 15.536 1.00 86.31 93 SER A C 1
ATOM 675 O O . SER A 1 93 ? -2.166 14.982 16.318 1.00 86.31 93 SER A O 1
ATOM 677 N N . LEU A 1 94 ? -2.761 13.708 14.559 1.00 87.06 94 LEU A N 1
ATOM 678 C CA . LEU A 1 94 ? -1.419 13.204 14.238 1.00 87.06 94 LEU A CA 1
ATOM 679 C C . LEU A 1 94 ? -0.637 14.160 13.329 1.00 87.06 94 LEU A C 1
ATOM 681 O O . LEU A 1 94 ? 0.577 14.045 13.227 1.00 87.06 94 LEU A O 1
ATOM 685 N N . LEU A 1 95 ? -1.325 15.090 12.662 1.00 88.25 95 LEU A N 1
ATOM 686 C CA . LEU A 1 95 ? -0.703 16.126 11.840 1.00 88.25 95 LEU A CA 1
ATOM 687 C C . LEU A 1 95 ? -0.579 17.438 12.615 1.00 88.25 95 LEU A C 1
ATOM 689 O O . LEU A 1 95 ? -1.429 17.738 13.462 1.00 88.25 95 LEU A O 1
ATOM 693 N N . PRO A 1 96 ? 0.450 18.252 12.327 1.00 85.69 96 PRO A N 1
ATOM 694 C CA . PRO A 1 96 ? 0.667 19.456 13.097 1.00 85.69 96 PRO A CA 1
ATOM 695 C C . PRO A 1 96 ? -0.413 20.514 12.797 1.00 85.69 96 PRO A C 1
ATOM 697 O O . PRO A 1 96 ? -0.899 20.627 11.667 1.00 85.69 96 PRO A O 1
ATOM 700 N N . PRO A 1 97 ? -0.811 21.309 13.808 1.00 80.75 97 PRO A N 1
ATOM 701 C CA . PRO A 1 97 ? -1.997 22.165 13.736 1.00 80.75 97 PRO A CA 1
ATOM 702 C C . PRO A 1 97 ? -1.887 23.286 12.695 1.00 80.75 97 PRO A C 1
ATOM 704 O O . PRO A 1 97 ? -2.910 23.743 12.190 1.00 80.75 97 PRO A O 1
ATOM 707 N N . TRP A 1 98 ? -0.666 23.690 12.324 1.00 83.06 98 TRP A N 1
ATOM 708 C CA . TRP A 1 98 ? -0.424 24.731 11.321 1.00 83.06 98 TRP A CA 1
ATOM 709 C C . TRP A 1 98 ? -0.905 24.353 9.912 1.00 83.06 98 TRP A C 1
ATOM 711 O O . TRP A 1 98 ? -1.134 25.245 9.103 1.00 83.06 98 TRP A O 1
ATOM 721 N N . LEU A 1 99 ? -1.148 23.066 9.616 1.00 82.88 99 LEU A N 1
ATOM 722 C CA . LEU A 1 99 ? -1.762 22.668 8.341 1.00 82.88 99 LEU A CA 1
ATOM 723 C C . LEU A 1 99 ? -3.252 23.050 8.257 1.00 82.88 99 LEU A C 1
ATOM 725 O O . LEU A 1 99 ? -3.828 23.012 7.170 1.00 82.88 99 LEU A O 1
ATOM 729 N N . GLY A 1 100 ? -3.906 23.377 9.380 1.00 80.00 100 GLY A N 1
ATOM 730 C CA . GLY A 1 100 ? -5.301 23.835 9.391 1.00 80.00 100 GLY A CA 1
ATOM 731 C C . GLY A 1 100 ? -6.306 22.827 8.811 1.00 80.00 100 GLY A C 1
ATOM 732 O O . GLY A 1 100 ? -7.328 23.222 8.251 1.00 80.00 100 GLY A O 1
ATOM 733 N N . LEU A 1 101 ? -6.002 21.526 8.899 1.00 82.31 101 LEU A N 1
ATOM 734 C CA . LEU A 1 101 ? -6.813 20.435 8.333 1.00 82.31 101 LEU A CA 1
ATOM 735 C C . LEU A 1 101 ? -7.975 20.001 9.242 1.00 82.31 101 LEU A C 1
ATOM 737 O O . LEU A 1 101 ? -8.957 19.422 8.774 1.00 82.31 101 LEU A O 1
ATOM 741 N N . LYS A 1 102 ? -7.865 20.265 10.547 1.00 72.06 102 LYS A N 1
ATOM 742 C CA . LYS A 1 102 ? -8.858 19.880 11.554 1.00 72.06 102 LYS A CA 1
ATOM 743 C C . LYS A 1 102 ? -10.071 20.813 11.421 1.00 72.06 102 LYS A C 1
ATOM 745 O O . LYS A 1 102 ? -9.930 22.016 11.599 1.00 72.06 102 LYS A O 1
ATOM 750 N N . SER A 1 103 ? -11.256 20.264 11.127 1.00 60.06 103 SER A N 1
ATOM 751 C CA . SER A 1 103 ? -12.549 20.987 11.054 1.00 60.06 103 SER A CA 1
ATOM 752 C C . SER A 1 103 ? -12.908 21.733 9.751 1.00 60.06 103 SER A C 1
ATOM 754 O O . SER A 1 103 ? -13.547 22.784 9.794 1.00 60.06 103 SER A O 1
ATOM 756 N N . ALA A 1 104 ? -12.611 21.182 8.571 1.00 55.69 104 ALA A N 1
ATOM 757 C CA . ALA A 1 104 ? -13.134 21.737 7.317 1.00 55.69 104 ALA A CA 1
ATOM 758 C C . ALA A 1 104 ? -13.996 20.705 6.558 1.00 55.69 104 ALA A C 1
ATOM 760 O O . ALA A 1 104 ? -13.503 19.897 5.776 1.00 55.69 104 ALA A O 1
ATOM 761 N N . ALA A 1 105 ? -15.312 20.735 6.808 1.00 61.44 105 ALA A N 1
ATOM 762 C CA . ALA A 1 105 ? -16.285 19.710 6.398 1.00 61.44 105 ALA A CA 1
ATOM 763 C C . ALA A 1 105 ? -16.270 19.354 4.893 1.00 61.44 105 ALA A C 1
ATOM 765 O O . ALA A 1 105 ? -16.362 18.178 4.535 1.00 61.44 105 ALA A O 1
ATOM 766 N N . TYR A 1 106 ? -16.125 20.349 4.010 1.00 57.62 106 TYR A N 1
ATOM 767 C CA . TYR A 1 106 ? -16.051 20.142 2.554 1.00 57.62 106 TYR A CA 1
ATOM 768 C C . TYR A 1 106 ? -14.748 20.681 1.947 1.00 57.62 106 TYR A C 1
ATOM 770 O O . TYR A 1 106 ? -14.089 19.993 1.168 1.00 57.62 106 TYR A O 1
ATOM 778 N N . THR A 1 107 ? -14.323 21.875 2.362 1.00 58.66 107 THR A N 1
ATOM 779 C CA . THR A 1 107 ? -13.092 22.538 1.897 1.00 58.66 107 THR A CA 1
ATOM 780 C C . THR A 1 107 ? -11.811 21.881 2.419 1.00 58.66 107 THR A C 1
ATOM 782 O O . THR A 1 107 ? -10.787 21.917 1.738 1.00 58.66 107 THR A O 1
ATOM 785 N N . GLY A 1 108 ? -11.858 21.211 3.575 1.00 66.69 108 GLY A N 1
ATOM 786 C CA . GLY A 1 108 ? -10.706 20.513 4.164 1.00 66.69 108 GLY A CA 1
ATOM 787 C C . GLY A 1 108 ? -10.249 19.333 3.331 1.00 66.69 108 GLY A C 1
ATOM 788 O O . GLY A 1 108 ? -9.056 19.081 3.203 1.00 66.69 108 GLY A O 1
ATOM 789 N N . ARG A 1 109 ? -11.197 18.674 2.657 1.00 71.44 109 ARG A N 1
ATOM 790 C CA . ARG A 1 109 ? -10.908 17.513 1.819 1.00 71.44 109 ARG A CA 1
ATOM 791 C C . ARG A 1 109 ? -10.030 17.867 0.621 1.00 71.44 109 ARG A C 1
ATOM 793 O O . ARG A 1 109 ? -9.146 17.089 0.285 1.00 71.44 109 ARG A O 1
ATOM 800 N N . TRP A 1 110 ? -10.242 19.028 0.002 1.00 82.62 110 TRP A N 1
ATOM 801 C CA . TRP A 1 110 ? -9.385 19.502 -1.087 1.00 82.62 110 TRP A CA 1
ATOM 802 C C . TRP A 1 110 ? -8.015 19.938 -0.572 1.00 82.62 110 TRP A C 1
ATOM 804 O O . TRP A 1 110 ? -7.012 19.554 -1.160 1.00 82.62 110 TRP A O 1
ATOM 814 N N . LYS A 1 111 ? -7.956 20.623 0.581 1.00 87.44 111 LYS A N 1
ATOM 815 C CA . LYS A 1 111 ? -6.680 20.969 1.232 1.00 87.44 111 LYS A CA 1
ATOM 816 C C . LYS A 1 111 ? -5.839 19.728 1.551 1.00 87.44 111 LYS A C 1
ATOM 818 O O . LYS A 1 111 ? -4.647 19.718 1.269 1.00 87.44 111 LYS A O 1
ATOM 823 N N . ALA A 1 112 ? -6.457 18.669 2.073 1.00 89.50 112 ALA A N 1
ATOM 824 C CA . ALA A 1 112 ? -5.783 17.405 2.365 1.00 89.50 112 ALA A CA 1
ATOM 825 C C . ALA A 1 112 ? -5.208 16.745 1.103 1.00 89.50 112 ALA A C 1
ATOM 827 O O . ALA A 1 112 ? -4.074 16.268 1.121 1.00 89.50 112 ALA A O 1
ATOM 828 N N . VAL A 1 113 ? -5.959 16.760 -0.006 1.00 90.88 113 VAL A N 1
ATOM 829 C CA . VAL A 1 113 ? -5.481 16.273 -1.311 1.00 90.88 113 VAL A CA 1
ATOM 830 C C . VAL A 1 113 ? -4.302 17.111 -1.810 1.00 90.88 113 VAL A C 1
ATOM 832 O O . VAL A 1 113 ? -3.304 16.542 -2.251 1.00 90.88 113 VAL A O 1
ATOM 835 N N . THR A 1 114 ? -4.378 18.441 -1.713 1.00 91.06 114 THR A N 1
ATOM 836 C CA . THR A 1 114 ? -3.282 19.330 -2.120 1.00 91.06 114 THR A CA 1
ATOM 837 C C . THR A 1 114 ? -2.025 19.053 -1.306 1.00 91.06 114 THR A C 1
ATOM 839 O O . THR A 1 114 ? -0.966 18.872 -1.888 1.00 91.06 114 THR A O 1
ATOM 842 N N . ILE A 1 115 ? -2.131 18.936 0.018 1.00 91.56 115 ILE A N 1
ATOM 843 C CA . ILE A 1 115 ? -0.985 18.651 0.894 1.00 91.56 115 ILE A CA 1
ATOM 844 C C . ILE A 1 115 ? -0.371 17.283 0.578 1.00 91.56 115 ILE A C 1
ATOM 846 O O . ILE A 1 115 ? 0.847 17.180 0.455 1.00 91.56 115 ILE A O 1
ATOM 850 N N . ALA A 1 116 ? -1.197 16.249 0.386 1.00 92.00 116 ALA A N 1
ATOM 851 C CA . ALA A 1 116 ? -0.720 14.928 -0.025 1.00 92.00 116 ALA A CA 1
ATOM 852 C C . ALA A 1 116 ? 0.034 14.990 -1.365 1.00 92.00 116 ALA A C 1
ATOM 854 O O . ALA A 1 116 ? 1.089 14.379 -1.520 1.00 92.00 116 ALA A O 1
ATOM 855 N N . SER A 1 117 ? -0.492 15.763 -2.319 1.00 92.69 117 SER A N 1
ATOM 856 C CA . SER A 1 117 ? 0.103 15.931 -3.649 1.00 92.69 117 SER A CA 1
ATOM 857 C C . SER A 1 117 ? 1.397 16.740 -3.602 1.00 92.69 117 SER A C 1
ATOM 859 O O . SER A 1 117 ? 2.352 16.384 -4.281 1.00 92.69 117 SER A O 1
ATOM 861 N N . MET A 1 118 ? 1.463 17.786 -2.773 1.00 93.88 118 MET A N 1
ATOM 862 C CA . MET A 1 118 ? 2.686 18.559 -2.536 1.00 93.88 118 MET A CA 1
ATOM 863 C C . MET A 1 118 ? 3.775 17.684 -1.918 1.00 93.88 118 MET A C 1
ATOM 865 O O . MET A 1 118 ? 4.916 17.724 -2.366 1.00 93.88 118 MET A O 1
ATOM 869 N N . PHE A 1 119 ? 3.424 16.841 -0.944 1.00 92.06 119 PHE A N 1
ATOM 870 C CA . PHE A 1 119 ? 4.368 15.888 -0.364 1.00 92.06 119 PHE A CA 1
ATOM 871 C C . PHE A 1 119 ? 4.871 14.878 -1.405 1.00 92.06 119 PHE A C 1
ATOM 873 O O . PHE A 1 119 ? 6.076 14.670 -1.527 1.00 92.06 119 PHE A O 1
ATOM 880 N N . GLY A 1 120 ? 3.969 14.310 -2.213 1.00 91.88 120 GLY A N 1
ATOM 881 C CA . GLY A 1 120 ? 4.347 13.435 -3.327 1.00 91.88 120 GLY A CA 1
ATOM 882 C C . GLY A 1 120 ? 5.248 14.132 -4.351 1.00 91.88 120 GLY A C 1
ATOM 883 O O . GLY A 1 120 ? 6.240 13.557 -4.783 1.00 91.88 120 GLY A O 1
ATOM 884 N N . TYR A 1 121 ? 4.962 15.392 -4.684 1.00 93.12 121 TYR A N 1
ATOM 885 C CA . TYR A 1 121 ? 5.788 16.192 -5.587 1.00 93.12 121 TYR A CA 1
ATOM 886 C C . TYR A 1 121 ? 7.196 16.427 -5.029 1.00 93.12 121 TYR A C 1
ATOM 888 O O . TYR A 1 121 ? 8.169 16.261 -5.758 1.00 93.12 121 TYR A O 1
ATOM 896 N N . VAL A 1 122 ? 7.329 16.733 -3.733 1.00 93.88 122 VAL A N 1
ATOM 897 C CA . VAL A 1 122 ? 8.640 16.855 -3.073 1.00 93.88 122 VAL A CA 1
ATOM 898 C C . VAL A 1 122 ? 9.424 15.545 -3.166 1.00 93.88 122 VAL A C 1
ATOM 900 O O . VAL A 1 122 ? 10.606 15.580 -3.498 1.00 93.88 122 VAL A O 1
ATOM 903 N N . LEU A 1 123 ? 8.780 14.392 -2.951 1.00 91.12 123 LEU A N 1
ATOM 904 C CA . LEU A 1 123 ? 9.433 13.090 -3.135 1.00 91.12 123 LEU A CA 1
ATOM 905 C C . LEU A 1 123 ? 9.889 12.872 -4.584 1.00 91.12 123 LEU A C 1
ATOM 907 O O . LEU A 1 123 ? 10.995 12.378 -4.795 1.00 91.12 123 LEU A O 1
ATOM 911 N N . CYS A 1 124 ? 9.092 13.282 -5.574 1.00 91.38 124 CYS A N 1
ATOM 912 C CA . CYS A 1 124 ? 9.487 13.221 -6.984 1.00 91.38 124 CYS A CA 1
ATOM 913 C C . CYS A 1 124 ? 10.689 14.127 -7.290 1.00 91.38 124 CYS A C 1
ATOM 915 O O . CYS A 1 124 ? 11.609 13.706 -7.986 1.00 91.38 124 CYS A O 1
ATOM 917 N N . VAL A 1 125 ? 10.716 15.351 -6.753 1.00 93.50 125 VAL A N 1
ATOM 918 C CA . VAL A 1 125 ? 11.845 16.281 -6.922 1.00 93.50 125 VAL A CA 1
ATOM 919 C C . VAL A 1 125 ? 13.110 15.726 -6.262 1.00 93.50 125 VAL A C 1
ATOM 921 O O . VAL A 1 125 ? 14.173 15.727 -6.875 1.00 93.50 125 VAL A O 1
ATOM 924 N N . LEU A 1 126 ? 13.005 15.183 -5.047 1.00 91.19 126 LEU A N 1
ATOM 925 C CA . LEU A 1 126 ? 14.127 14.520 -4.377 1.00 91.19 126 LEU A CA 1
ATOM 926 C C . LEU A 1 126 ? 14.619 13.305 -5.170 1.00 91.19 126 LEU A C 1
ATOM 928 O O . LEU A 1 126 ? 15.821 13.125 -5.328 1.00 91.19 126 LEU A O 1
ATOM 932 N N . SER A 1 127 ? 13.702 12.511 -5.722 1.00 90.44 127 SER A N 1
ATOM 933 C CA . SER A 1 127 ? 14.032 11.391 -6.605 1.00 90.44 127 SER A CA 1
ATOM 934 C C . SER A 1 127 ? 14.732 11.835 -7.890 1.00 90.44 127 SER A C 1
ATOM 936 O O . SER A 1 127 ? 15.536 11.078 -8.422 1.00 90.44 127 SER A O 1
ATOM 938 N N . TYR A 1 128 ? 14.445 13.032 -8.401 1.00 91.56 128 TYR A N 1
ATOM 939 C CA . TYR A 1 128 ? 15.128 13.569 -9.576 1.00 91.56 128 TYR A CA 1
ATOM 940 C C . TYR A 1 128 ? 16.586 13.945 -9.269 1.00 91.56 128 TYR A C 1
ATOM 942 O O . TYR A 1 128 ? 17.472 13.663 -10.070 1.00 91.56 128 TYR A O 1
ATOM 950 N N . PHE A 1 129 ? 16.851 14.537 -8.100 1.00 92.44 129 PHE A N 1
ATOM 951 C CA . PHE A 1 129 ? 18.210 14.924 -7.700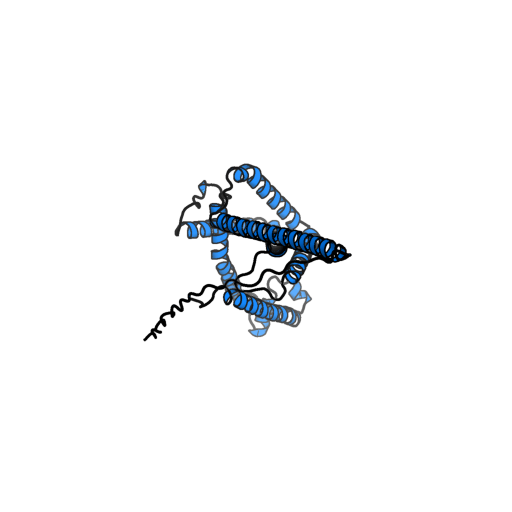 1.00 92.44 129 PHE A CA 1
ATOM 952 C C . PHE A 1 129 ? 19.051 13.755 -7.170 1.00 92.44 129 PHE A C 1
ATOM 954 O O . PHE A 1 129 ? 20.256 13.704 -7.408 1.00 92.44 129 PHE A O 1
ATOM 961 N N . PHE A 1 130 ? 18.434 12.809 -6.459 1.00 89.62 130 PHE A N 1
ATOM 962 C CA . PHE A 1 130 ? 19.117 11.684 -5.827 1.00 89.62 130 PHE A CA 1
ATOM 963 C C . PHE A 1 130 ? 18.744 10.369 -6.515 1.00 89.62 130 PHE A C 1
ATOM 965 O O . PHE A 1 130 ? 17.786 9.693 -6.141 1.00 89.62 130 PHE A O 1
ATOM 972 N N . GLN A 1 131 ? 19.545 9.958 -7.497 1.00 85.12 131 GLN A N 1
ATOM 973 C CA . GLN A 1 131 ? 19.281 8.742 -8.276 1.00 85.12 131 GLN A CA 1
ATOM 974 C C . GLN A 1 131 ? 19.307 7.454 -7.430 1.00 85.12 131 GLN A C 1
ATOM 976 O O . GLN A 1 131 ? 18.592 6.502 -7.734 1.00 85.12 131 GLN A O 1
ATOM 981 N N . VAL A 1 132 ? 20.076 7.436 -6.335 1.00 85.19 132 VAL A N 1
ATOM 982 C CA . VAL A 1 132 ? 20.061 6.338 -5.350 1.00 85.19 132 VAL A CA 1
ATOM 983 C C . VAL A 1 132 ? 18.691 6.240 -4.671 1.00 85.19 132 VAL A C 1
ATOM 985 O O . VAL A 1 132 ? 18.114 5.161 -4.578 1.00 85.19 132 VAL A O 1
ATOM 988 N N . PHE A 1 133 ? 18.117 7.379 -4.274 1.00 84.31 133 PHE A N 1
ATOM 989 C CA . PHE A 1 133 ? 16.779 7.428 -3.685 1.00 84.31 133 PHE A CA 1
ATOM 990 C C . PHE A 1 133 ? 15.702 7.001 -4.690 1.00 84.31 133 PHE A C 1
ATOM 992 O O . PHE A 1 133 ? 14.772 6.291 -4.320 1.00 84.31 133 PHE A O 1
ATOM 999 N N . ALA A 1 134 ? 15.855 7.369 -5.966 1.00 86.38 134 ALA A N 1
ATOM 1000 C CA . ALA A 1 134 ? 14.932 6.978 -7.032 1.00 86.38 134 ALA A CA 1
ATOM 1001 C C . ALA A 1 134 ? 14.809 5.457 -7.198 1.00 86.38 134 ALA A C 1
ATOM 1003 O O . ALA A 1 134 ? 13.703 4.948 -7.377 1.00 86.38 134 ALA A O 1
ATOM 1004 N N . LYS A 1 135 ? 15.935 4.735 -7.118 1.00 84.62 135 LYS A N 1
ATOM 1005 C CA . LYS A 1 135 ? 15.963 3.267 -7.209 1.00 84.62 135 LYS A CA 1
ATOM 1006 C C . LYS A 1 135 ? 15.350 2.604 -5.974 1.00 84.62 135 LYS A C 1
ATOM 1008 O O . LYS A 1 135 ? 14.562 1.677 -6.122 1.00 84.62 135 LYS A O 1
ATOM 1013 N N . ALA A 1 136 ? 15.622 3.135 -4.783 1.00 86.94 136 ALA A N 1
ATOM 1014 C CA . ALA A 1 136 ? 15.121 2.578 -3.527 1.00 86.94 136 ALA A CA 1
ATOM 1015 C C . ALA A 1 136 ? 13.630 2.884 -3.256 1.00 86.94 136 ALA A C 1
ATOM 1017 O O . ALA A 1 136 ? 12.970 2.162 -2.504 1.00 86.94 136 ALA A O 1
ATOM 1018 N N . LEU A 1 137 ? 13.068 3.950 -3.845 1.00 88.06 137 LEU A N 1
ATOM 1019 C CA . LEU A 1 137 ? 11.718 4.446 -3.534 1.00 88.06 137 LEU A CA 1
ATOM 1020 C C . LEU A 1 137 ? 10.592 3.403 -3.732 1.00 88.06 137 LEU A C 1
ATOM 1022 O O . LEU A 1 137 ? 9.748 3.284 -2.836 1.00 88.06 137 LEU A O 1
ATOM 1026 N N . PRO A 1 138 ? 10.541 2.616 -4.829 1.00 88.12 138 PRO A N 1
ATOM 1027 C CA . PRO A 1 138 ? 9.520 1.582 -5.004 1.00 88.12 138 PRO A CA 1
ATOM 1028 C C . PRO A 1 138 ? 9.633 0.460 -3.964 1.00 88.12 138 PRO A C 1
ATOM 1030 O O . PRO A 1 138 ? 8.617 0.020 -3.421 1.00 88.12 138 PRO A O 1
ATOM 1033 N N . HIS A 1 139 ? 10.857 0.033 -3.639 1.00 89.06 139 HIS A N 1
ATOM 1034 C CA . HIS A 1 139 ? 11.117 -1.006 -2.639 1.00 89.06 139 HIS A CA 1
ATOM 1035 C C . HIS A 1 139 ? 10.751 -0.530 -1.225 1.00 89.06 139 HIS A C 1
ATOM 1037 O O . HIS A 1 139 ? 10.114 -1.263 -0.466 1.00 89.06 139 HIS A O 1
ATOM 1043 N N . LEU A 1 140 ? 11.050 0.732 -0.901 1.00 90.56 140 LEU A N 1
ATOM 1044 C CA . LEU A 1 140 ? 10.622 1.394 0.334 1.00 90.56 140 LEU A CA 1
ATOM 1045 C C . LEU A 1 140 ? 9.091 1.430 0.457 1.00 90.56 140 LEU A C 1
ATOM 1047 O O . LEU A 1 140 ? 8.537 1.063 1.496 1.00 90.56 140 LEU A O 1
ATOM 1051 N N . ALA A 1 141 ? 8.401 1.855 -0.605 1.00 91.00 141 ALA A N 1
ATOM 1052 C CA . ALA A 1 141 ? 6.942 1.908 -0.630 1.00 91.00 141 ALA A CA 1
ATOM 1053 C C . ALA A 1 141 ? 6.321 0.511 -0.467 1.00 91.00 141 ALA A C 1
ATOM 1055 O O . ALA A 1 141 ? 5.331 0.356 0.253 1.00 91.00 141 ALA A O 1
ATOM 1056 N N . MET A 1 142 ? 6.926 -0.511 -1.079 1.00 91.88 142 MET A N 1
ATOM 1057 C CA . MET A 1 142 ? 6.497 -1.902 -0.945 1.00 91.88 142 MET A CA 1
ATOM 1058 C C . MET A 1 142 ? 6.666 -2.416 0.491 1.00 91.88 142 MET A C 1
ATOM 1060 O O . MET A 1 142 ? 5.740 -3.017 1.037 1.00 91.88 142 MET A O 1
ATOM 1064 N N . LEU A 1 143 ? 7.798 -2.125 1.142 1.00 92.06 143 LEU A N 1
ATOM 1065 C CA . LEU A 1 143 ? 8.038 -2.476 2.547 1.00 92.06 143 LEU A CA 1
ATOM 1066 C C . LEU A 1 143 ? 7.023 -1.821 3.491 1.00 92.06 143 LEU A C 1
ATOM 1068 O O . LEU A 1 143 ? 6.430 -2.498 4.337 1.00 92.06 143 LEU A O 1
ATOM 1072 N N . ALA A 1 144 ? 6.774 -0.522 3.312 1.00 92.38 144 ALA A N 1
ATOM 1073 C CA . ALA A 1 144 ? 5.767 0.198 4.084 1.00 92.38 144 ALA A CA 1
ATOM 1074 C C . ALA A 1 144 ? 4.361 -0.389 3.869 1.00 92.38 144 ALA A C 1
ATOM 1076 O O . ALA A 1 144 ? 3.617 -0.597 4.833 1.00 92.38 144 ALA A O 1
ATOM 1077 N N . ALA A 1 145 ? 4.013 -0.733 2.624 1.00 92.75 145 ALA A N 1
ATOM 1078 C CA . ALA A 1 145 ? 2.747 -1.380 2.300 1.00 92.75 145 ALA A CA 1
ATOM 1079 C C . ALA A 1 145 ? 2.610 -2.752 2.980 1.00 92.75 145 ALA A C 1
ATOM 1081 O O . ALA A 1 145 ? 1.561 -3.028 3.565 1.00 92.75 145 ALA A O 1
ATOM 1082 N N . CYS A 1 146 ? 3.661 -3.580 2.980 1.00 94.00 146 CYS A N 1
ATOM 1083 C CA . CYS A 1 146 ? 3.679 -4.856 3.702 1.00 94.00 146 CYS A CA 1
ATOM 1084 C C . CYS A 1 146 ? 3.376 -4.665 5.195 1.00 94.00 146 CYS A C 1
ATOM 1086 O O . CYS A 1 146 ? 2.534 -5.381 5.741 1.00 94.00 146 CYS A O 1
ATOM 1088 N N . GLY A 1 147 ? 3.995 -3.670 5.840 1.00 91.69 147 GLY A N 1
ATOM 1089 C CA . GLY A 1 147 ? 3.721 -3.331 7.240 1.00 91.69 147 GLY A CA 1
ATOM 1090 C C . GLY A 1 147 ? 2.259 -2.937 7.478 1.00 91.69 147 GLY A C 1
ATOM 1091 O O . GLY A 1 147 ? 1.601 -3.471 8.377 1.00 91.69 147 GLY A O 1
ATOM 1092 N N . CYS A 1 148 ? 1.709 -2.059 6.634 1.00 93.12 148 CYS A N 1
ATOM 1093 C CA . CYS A 1 148 ? 0.309 -1.643 6.724 1.00 93.12 148 CYS A CA 1
ATOM 1094 C C . CYS A 1 148 ? -0.669 -2.807 6.508 1.00 93.12 148 CYS A C 1
ATOM 1096 O O . CYS A 1 148 ? -1.627 -2.952 7.273 1.00 93.12 148 CYS A O 1
ATOM 1098 N N . TYR A 1 149 ? -0.444 -3.652 5.499 1.00 93.88 149 TYR A N 1
ATOM 1099 C CA . TYR A 1 149 ? -1.307 -4.804 5.233 1.00 93.88 149 TYR A CA 1
ATOM 1100 C C . TYR A 1 149 ? -1.213 -5.855 6.337 1.00 93.88 149 TYR A C 1
ATOM 1102 O O . TYR A 1 149 ? -2.246 -6.384 6.753 1.00 93.88 149 TYR A O 1
ATOM 1110 N N . ALA A 1 150 ? -0.020 -6.106 6.881 1.00 92.69 150 ALA A N 1
ATOM 1111 C CA . ALA A 1 150 ? 0.145 -6.983 8.034 1.00 92.69 150 ALA A CA 1
ATOM 1112 C C . ALA A 1 150 ? -0.665 -6.474 9.238 1.00 92.69 150 ALA A C 1
ATOM 1114 O O . ALA A 1 150 ? -1.438 -7.238 9.819 1.00 92.69 150 ALA A O 1
ATOM 1115 N N . ALA A 1 151 ? -0.584 -5.178 9.559 1.00 92.38 151 ALA A N 1
ATOM 1116 C CA . ALA A 1 151 ? -1.365 -4.578 10.643 1.00 92.38 151 ALA A CA 1
ATOM 1117 C C . ALA A 1 151 ? -2.885 -4.716 10.419 1.00 92.38 151 ALA A C 1
ATOM 1119 O O . ALA A 1 151 ? -3.622 -5.085 11.338 1.00 92.38 151 ALA A O 1
ATOM 1120 N N . GLN A 1 152 ? -3.361 -4.492 9.189 1.00 93.50 152 GLN A N 1
ATOM 1121 C CA . GLN A 1 152 ? -4.775 -4.662 8.831 1.00 93.50 152 GLN A CA 1
ATOM 1122 C C . GLN A 1 152 ? -5.240 -6.122 8.969 1.00 93.50 152 GLN A C 1
ATOM 1124 O O . GLN A 1 152 ? -6.326 -6.382 9.498 1.00 93.50 152 GLN A O 1
ATOM 1129 N N . LEU A 1 153 ? -4.421 -7.084 8.537 1.00 93.50 153 LEU A N 1
ATOM 1130 C CA . LEU A 1 153 ? -4.728 -8.515 8.619 1.00 93.50 153 LEU A CA 1
ATOM 1131 C C . LEU A 1 153 ? -4.704 -9.025 10.064 1.00 93.50 153 LEU A C 1
ATOM 1133 O O . LEU A 1 153 ? -5.607 -9.763 10.465 1.00 93.50 153 LEU A O 1
ATOM 1137 N N . VAL A 1 154 ? -3.740 -8.587 10.876 1.00 92.12 154 VAL A N 1
ATOM 1138 C CA . VAL A 1 154 ? -3.707 -8.877 12.318 1.00 92.12 154 VAL A CA 1
ATOM 1139 C C . VAL A 1 154 ? -4.945 -8.298 13.005 1.00 92.12 154 VAL A C 1
ATOM 1141 O O . VAL A 1 154 ? -5.606 -9.002 13.772 1.00 92.12 154 VAL A O 1
ATOM 1144 N N . GLY A 1 155 ? -5.328 -7.062 12.672 1.00 90.44 155 GLY A N 1
ATOM 1145 C CA . GLY A 1 155 ? -6.574 -6.454 13.144 1.00 90.44 155 GLY A CA 1
ATOM 1146 C C . GLY A 1 155 ? -7.807 -7.292 12.786 1.00 90.44 155 GLY A C 1
ATOM 1147 O O . GLY A 1 155 ? -8.652 -7.557 13.645 1.00 90.44 155 GLY A O 1
ATOM 1148 N N . PHE A 1 156 ? -7.887 -7.794 11.551 1.00 90.31 156 PHE A N 1
ATOM 1149 C CA . PHE A 1 156 ? -8.953 -8.707 11.129 1.00 90.31 156 PHE A CA 1
ATOM 1150 C C . PHE A 1 156 ? -8.974 -10.007 11.948 1.00 90.31 156 PHE A C 1
ATOM 1152 O O . PHE A 1 156 ? -10.046 -10.427 12.399 1.00 90.31 156 PHE A O 1
ATOM 1159 N N . ILE A 1 157 ? -7.814 -10.629 12.178 1.00 91.25 157 ILE A N 1
ATOM 1160 C CA . ILE A 1 157 ? -7.705 -11.850 12.986 1.00 91.25 157 ILE A CA 1
ATOM 1161 C C . ILE A 1 157 ? -8.193 -11.577 14.412 1.00 91.25 157 ILE A C 1
ATOM 1163 O O . ILE A 1 157 ? -9.074 -12.293 14.890 1.00 91.25 157 ILE A O 1
ATOM 1167 N N . LEU A 1 158 ? -7.717 -10.506 15.055 1.00 88.62 158 LEU A N 1
ATOM 1168 C CA . LEU A 1 158 ? -8.122 -10.113 16.412 1.00 88.62 158 LEU A CA 1
ATOM 1169 C C . LEU A 1 158 ? -9.632 -9.872 16.531 1.00 88.62 158 LEU A C 1
ATOM 1171 O O . LEU A 1 158 ? -10.259 -10.278 17.516 1.00 88.62 158 LEU A O 1
ATOM 1175 N N . LEU A 1 159 ? -10.245 -9.250 15.523 1.00 87.06 159 LEU A N 1
ATOM 1176 C CA . LEU A 1 159 ? -11.692 -9.028 15.491 1.00 87.06 159 LEU A CA 1
ATOM 1177 C C . LEU A 1 159 ? -12.487 -10.338 15.427 1.00 87.06 159 LEU A C 1
ATOM 1179 O O . LEU A 1 159 ? -13.567 -10.439 16.021 1.00 87.06 159 LEU A O 1
ATOM 1183 N N . ARG A 1 160 ? -11.959 -11.353 14.736 1.00 86.81 160 ARG A N 1
ATOM 1184 C CA . ARG A 1 160 ? -12.601 -12.668 14.603 1.00 86.81 160 ARG A CA 1
ATOM 1185 C C . ARG A 1 160 ? -12.357 -13.584 15.797 1.00 86.81 160 ARG A C 1
ATOM 1187 O O . ARG A 1 160 ? -13.279 -14.301 16.180 1.00 86.81 160 ARG A O 1
ATOM 1194 N N . THR A 1 161 ? -11.170 -13.551 16.394 1.00 86.19 161 THR A N 1
ATOM 1195 C CA . THR A 1 161 ? -10.785 -14.454 17.489 1.00 86.19 161 THR A CA 1
ATOM 1196 C C . THR A 1 161 ? -11.147 -13.882 18.860 1.00 86.19 161 THR A C 1
ATOM 1198 O O . THR A 1 161 ? -11.945 -14.482 19.587 1.00 86.19 161 THR A O 1
ATOM 1201 N N . SER A 1 162 ? -10.617 -12.704 19.195 1.00 82.12 162 SER A N 1
ATOM 1202 C CA . SER A 1 162 ? -10.711 -12.096 20.529 1.00 82.12 162 SER A CA 1
ATOM 1203 C C . SER A 1 162 ? -12.039 -11.383 20.756 1.00 82.12 162 SER A C 1
ATOM 1205 O O . SER A 1 162 ? -12.698 -11.599 21.775 1.00 82.12 162 SER A O 1
ATOM 1207 N N . TYR A 1 163 ? -12.463 -10.551 19.801 1.00 78.31 163 TYR A N 1
ATOM 1208 C CA . TYR A 1 163 ? -13.704 -9.777 19.936 1.00 78.31 163 TYR A CA 1
ATOM 1209 C C . TYR A 1 163 ? -14.946 -10.552 19.489 1.00 78.31 163 TYR A C 1
ATOM 1211 O O . TYR A 1 163 ? -16.058 -10.195 19.883 1.00 78.31 163 TYR A O 1
ATOM 1219 N N . LYS A 1 164 ? -14.765 -11.627 18.703 1.00 81.75 164 LYS A N 1
ATOM 1220 C CA . LYS A 1 164 ? -15.841 -12.444 18.113 1.00 81.75 164 LYS A CA 1
ATOM 1221 C C . LYS A 1 164 ? -16.935 -11.572 17.494 1.00 81.75 164 LYS A C 1
ATOM 1223 O O . LYS A 1 164 ? -18.126 -11.813 17.691 1.00 81.75 164 LYS A O 1
ATOM 1228 N N . ALA A 1 165 ? -16.518 -10.520 16.789 1.00 77.44 165 ALA A N 1
ATOM 1229 C CA . ALA A 1 165 ? -17.435 -9.565 16.193 1.00 77.44 165 ALA A CA 1
ATOM 1230 C C . ALA A 1 165 ? -18.241 -10.245 15.073 1.00 77.44 165 ALA A C 1
ATOM 1232 O O . ALA A 1 165 ? -17.678 -10.826 14.135 1.00 77.44 165 ALA A O 1
ATOM 1233 N N . GLU A 1 166 ? -19.568 -10.178 15.175 1.00 72.56 166 GLU A N 1
ATOM 1234 C CA . GLU A 1 166 ? -20.477 -10.737 14.174 1.00 72.56 166 GLU A CA 1
ATOM 1235 C C . GLU A 1 166 ? -20.391 -9.930 12.870 1.00 72.56 166 GLU A C 1
ATOM 1237 O O . GLU A 1 166 ? -20.463 -8.699 12.869 1.00 72.56 166 GLU A O 1
ATOM 1242 N N . CYS A 1 167 ? -20.231 -10.614 11.732 1.00 70.81 167 CYS A N 1
ATOM 1243 C CA . CYS A 1 167 ? -20.237 -9.935 10.437 1.00 70.81 167 CYS A CA 1
ATOM 1244 C C . CYS A 1 167 ? -21.672 -9.674 9.990 1.00 70.81 167 CYS A C 1
ATOM 1246 O O . CYS A 1 167 ? -22.426 -10.621 9.790 1.00 70.81 167 CYS A O 1
ATOM 1248 N N . HIS A 1 168 ? -22.017 -8.413 9.754 1.00 72.44 168 HIS A N 1
ATOM 1249 C CA . HIS A 1 168 ? -23.278 -8.051 9.115 1.00 72.44 168 HIS A CA 1
ATOM 1250 C C . HIS A 1 168 ? -23.028 -7.766 7.628 1.00 72.44 168 HIS A C 1
ATOM 1252 O O . HIS A 1 168 ? -22.368 -6.782 7.294 1.00 72.44 168 HIS A O 1
ATOM 1258 N N . GLY A 1 169 ? -23.552 -8.612 6.736 1.00 83.38 169 GLY A N 1
ATOM 1259 C CA . GLY A 1 169 ? -23.407 -8.474 5.281 1.00 83.38 169 GLY A CA 1
ATOM 1260 C C . GLY A 1 169 ? -22.528 -9.564 4.668 1.00 83.38 169 GLY A C 1
ATOM 1261 O O . GLY A 1 169 ? -22.779 -10.749 4.865 1.00 83.38 169 GLY A O 1
ATOM 1262 N N . TYR A 1 170 ? -21.515 -9.169 3.898 1.00 83.50 170 TYR A N 1
ATOM 1263 C CA . TYR A 1 170 ? -20.625 -10.110 3.220 1.00 83.50 170 TYR A CA 1
ATOM 1264 C C . TYR A 1 170 ? -19.674 -10.828 4.194 1.00 83.50 170 TYR A C 1
ATOM 1266 O O . TYR A 1 170 ? -18.967 -10.191 4.977 1.00 83.50 170 TYR A O 1
ATOM 1274 N N . ARG A 1 171 ? -19.621 -12.162 4.112 1.00 83.19 171 ARG A N 1
ATOM 1275 C CA . ARG A 1 171 ? -18.663 -13.014 4.827 1.00 83.19 171 ARG A CA 1
ATOM 1276 C C . ARG A 1 171 ? -17.698 -13.623 3.813 1.00 83.19 171 ARG A C 1
ATOM 1278 O O . ARG A 1 171 ? -18.142 -14.266 2.870 1.00 83.19 171 ARG A O 1
ATOM 1285 N N . SER A 1 172 ? -16.396 -13.423 4.025 1.00 81.00 172 SER A N 1
ATOM 1286 C CA . SER A 1 172 ? -15.366 -14.025 3.171 1.00 81.00 172 SER A CA 1
ATOM 1287 C C . SER A 1 172 ? -15.472 -15.557 3.199 1.00 81.00 172 SER A C 1
ATOM 1289 O O . SER A 1 172 ? -15.539 -16.111 4.303 1.00 81.00 172 SER A O 1
ATOM 1291 N N . PRO A 1 173 ? -15.451 -16.236 2.036 1.00 81.56 173 PRO A N 1
ATOM 1292 C CA . PRO A 1 173 ? -15.480 -17.696 1.963 1.00 81.56 173 PRO A CA 1
ATOM 1293 C C . PRO A 1 173 ? -14.204 -18.329 2.535 1.00 81.56 173 PRO A C 1
ATOM 1295 O O . PRO A 1 173 ? -14.274 -19.371 3.174 1.00 81.56 173 PRO A O 1
ATOM 1298 N N . PHE A 1 174 ? -13.052 -17.665 2.387 1.00 83.44 174 PHE A N 1
ATOM 1299 C CA . PHE A 1 174 ? -11.749 -18.176 2.835 1.00 83.44 174 PHE A CA 1
ATOM 1300 C C . PHE A 1 174 ? -11.416 -17.844 4.303 1.00 83.44 174 PHE A C 1
ATOM 1302 O O . PHE A 1 174 ? -10.475 -18.391 4.881 1.00 83.44 174 PHE A O 1
ATOM 1309 N N . GLY A 1 175 ? -12.207 -16.969 4.935 1.00 85.62 175 GLY A N 1
ATOM 1310 C CA . GLY A 1 175 ? -12.151 -16.705 6.373 1.00 85.62 175 GLY A CA 1
ATOM 1311 C C . GLY A 1 175 ? -10.763 -16.315 6.901 1.00 85.62 175 GLY A C 1
ATOM 1312 O O . GLY A 1 175 ? -10.120 -15.404 6.390 1.00 85.62 175 GLY A O 1
ATOM 1313 N N . ILE A 1 176 ? -10.340 -16.970 7.988 1.00 88.31 176 ILE A N 1
ATOM 1314 C CA . ILE A 1 176 ? -9.049 -16.722 8.654 1.00 88.31 176 ILE A CA 1
ATOM 1315 C C . ILE A 1 176 ? -7.888 -17.335 7.855 1.00 88.31 176 ILE A C 1
ATOM 1317 O O . ILE A 1 176 ? -6.799 -16.770 7.855 1.00 88.31 176 ILE A O 1
ATOM 1321 N N . GLY A 1 177 ? -8.121 -18.433 7.125 1.00 91.25 177 GLY A N 1
ATOM 1322 C CA . GLY A 1 177 ? -7.080 -19.120 6.353 1.00 91.25 177 GLY A CA 1
ATOM 1323 C C . GLY A 1 177 ? -6.420 -18.204 5.324 1.00 91.25 177 GLY A C 1
ATOM 1324 O O . GLY A 1 177 ? -5.197 -18.089 5.298 1.00 91.25 177 GLY A O 1
ATOM 1325 N N . SER A 1 178 ? -7.216 -17.446 4.561 1.00 87.50 178 SER A N 1
ATOM 1326 C CA . SER A 1 178 ? -6.672 -16.459 3.617 1.00 87.50 178 SER A CA 1
ATOM 1327 C C . SER A 1 178 ? -5.891 -15.336 4.296 1.00 87.50 178 SER A C 1
ATOM 1329 O O . SER A 1 178 ? -4.960 -14.810 3.701 1.00 87.50 178 SER A O 1
ATOM 1331 N N . ALA A 1 179 ? -6.249 -14.955 5.528 1.00 91.31 179 ALA A N 1
ATOM 1332 C CA . ALA A 1 179 ? -5.522 -13.911 6.246 1.00 91.31 179 ALA A CA 1
ATOM 1333 C C . ALA A 1 179 ? -4.117 -14.385 6.642 1.00 91.31 179 ALA A C 1
ATOM 1335 O O . ALA A 1 179 ? -3.160 -13.632 6.494 1.00 91.31 179 ALA A O 1
ATOM 1336 N N . VAL A 1 180 ? -3.982 -15.642 7.076 1.00 92.06 180 VAL A N 1
ATOM 1337 C CA . VAL A 1 180 ? -2.678 -16.244 7.398 1.00 92.06 180 VAL A CA 1
ATOM 1338 C C . VAL A 1 180 ? -1.818 -16.389 6.142 1.00 92.06 180 VAL A C 1
ATOM 1340 O O . VAL A 1 180 ? -0.656 -15.992 6.157 1.00 92.06 180 VAL A O 1
ATOM 1343 N N . LEU A 1 181 ? -2.395 -16.873 5.035 1.00 93.19 181 LEU A N 1
ATOM 1344 C CA . LEU A 1 181 ? -1.684 -16.967 3.754 1.00 93.19 181 LEU A CA 1
ATOM 1345 C C . LEU A 1 181 ? -1.225 -15.594 3.242 1.00 93.19 181 LEU A C 1
ATOM 1347 O O . LEU A 1 181 ? -0.099 -15.459 2.762 1.00 93.19 181 LEU A O 1
ATOM 1351 N N . ALA A 1 182 ? -2.063 -14.565 3.381 1.00 92.69 182 ALA A N 1
ATOM 1352 C CA . ALA A 1 182 ? -1.709 -13.203 2.994 1.00 92.69 182 ALA A CA 1
ATOM 1353 C C . ALA A 1 182 ? -0.573 -12.637 3.862 1.00 92.69 182 ALA A C 1
ATOM 1355 O O . ALA A 1 182 ? 0.370 -12.073 3.316 1.00 92.69 182 ALA A O 1
ATOM 1356 N N . ILE A 1 183 ? -0.608 -12.842 5.187 1.00 93.56 183 ILE A N 1
ATOM 1357 C CA . ILE A 1 183 ? 0.497 -12.452 6.082 1.00 93.56 183 ILE A CA 1
ATOM 1358 C C . ILE A 1 183 ? 1.795 -13.156 5.670 1.00 93.56 183 ILE A C 1
ATOM 1360 O O . ILE A 1 183 ? 2.827 -12.499 5.575 1.00 93.56 183 ILE A O 1
ATOM 1364 N N . GLY A 1 184 ? 1.747 -14.459 5.377 1.00 94.31 184 GLY A N 1
ATOM 1365 C CA . GLY A 1 184 ? 2.914 -15.203 4.894 1.00 94.31 184 GLY A CA 1
ATOM 1366 C C . GLY A 1 184 ? 3.466 -14.641 3.581 1.00 94.31 184 GLY A C 1
ATOM 1367 O O . GLY A 1 184 ? 4.666 -14.418 3.465 1.00 94.31 184 GLY A O 1
ATOM 1368 N N . SER A 1 185 ? 2.587 -14.328 2.625 1.00 93.12 185 SER A N 1
ATOM 1369 C CA . SER A 1 185 ? 2.970 -13.771 1.318 1.00 93.12 185 SER A CA 1
ATOM 1370 C C . SER A 1 185 ? 3.632 -12.394 1.448 1.00 93.12 185 SER A C 1
ATOM 1372 O O . SER A 1 185 ? 4.702 -12.166 0.885 1.00 93.12 185 SER A O 1
ATOM 1374 N N . PHE A 1 186 ? 3.047 -11.489 2.241 1.00 93.69 186 PHE A N 1
ATOM 1375 C CA . PHE A 1 186 ? 3.659 -10.187 2.535 1.00 93.69 186 PHE A CA 1
ATOM 1376 C C . PHE A 1 186 ? 4.947 -10.321 3.354 1.00 93.69 186 PHE A C 1
ATOM 1378 O O . PHE A 1 186 ? 5.863 -9.522 3.177 1.00 93.69 186 PHE A O 1
ATOM 1385 N N . GLY A 1 187 ? 5.043 -11.337 4.216 1.00 93.12 187 GLY A N 1
ATOM 1386 C CA . GLY A 1 187 ? 6.254 -11.663 4.966 1.00 93.12 187 GLY A CA 1
ATOM 1387 C C . GLY A 1 187 ? 7.407 -12.075 4.054 1.00 93.12 187 GLY A C 1
ATOM 1388 O O . GLY A 1 187 ? 8.494 -11.522 4.172 1.00 93.12 187 GLY A O 1
ATOM 1389 N N . ILE A 1 188 ? 7.162 -12.972 3.095 1.00 92.75 188 ILE A N 1
ATOM 1390 C CA . ILE A 1 188 ? 8.162 -13.373 2.090 1.00 92.75 188 ILE A CA 1
ATOM 1391 C C . ILE A 1 188 ? 8.602 -12.161 1.260 1.00 92.75 188 ILE A C 1
ATOM 1393 O O . ILE A 1 188 ? 9.797 -11.963 1.051 1.00 92.75 188 ILE A O 1
ATOM 1397 N N . LEU A 1 189 ? 7.658 -11.312 0.843 1.00 91.81 189 LEU A N 1
ATOM 1398 C CA . LEU A 1 189 ? 7.970 -10.085 0.107 1.00 91.81 189 LEU A CA 1
ATOM 1399 C C . LEU A 1 189 ? 8.828 -9.116 0.936 1.00 91.81 189 LEU A C 1
ATOM 1401 O O . LEU A 1 189 ? 9.806 -8.572 0.429 1.00 91.81 189 LEU A O 1
ATOM 1405 N N . ALA A 1 190 ? 8.506 -8.930 2.217 1.00 91.44 190 ALA A N 1
ATOM 1406 C CA . ALA A 1 190 ? 9.308 -8.107 3.117 1.00 91.44 190 ALA A CA 1
ATOM 1407 C C . ALA A 1 190 ? 10.717 -8.688 3.316 1.00 91.44 190 ALA A C 1
ATOM 1409 O O . ALA A 1 190 ? 11.686 -7.939 3.256 1.00 91.44 190 ALA A O 1
ATOM 1410 N N . ILE A 1 191 ? 10.849 -10.009 3.489 1.00 91.19 191 ILE A N 1
ATOM 1411 C CA . ILE A 1 191 ? 12.148 -10.691 3.611 1.00 91.19 191 ILE A CA 1
ATOM 1412 C C . ILE A 1 191 ? 12.970 -10.540 2.327 1.00 91.19 191 ILE A C 1
ATOM 1414 O O . ILE A 1 191 ? 14.170 -10.308 2.412 1.00 91.19 191 ILE A O 1
ATOM 1418 N N . SER A 1 192 ? 12.345 -10.613 1.149 1.00 89.88 192 SER A N 1
ATOM 1419 C CA . SER A 1 192 ? 13.030 -10.409 -0.133 1.00 89.88 192 SER A CA 1
ATOM 1420 C C . SER A 1 192 ? 13.696 -9.030 -0.214 1.00 89.88 192 SER A C 1
ATOM 1422 O O . SER A 1 192 ? 14.845 -8.930 -0.638 1.00 89.88 192 SER A O 1
ATOM 1424 N N . ILE A 1 193 ? 13.009 -7.982 0.246 1.00 87.25 193 ILE A N 1
ATOM 1425 C CA . ILE A 1 193 ? 13.547 -6.615 0.225 1.00 87.25 193 ILE A CA 1
ATOM 1426 C C . ILE A 1 193 ? 14.560 -6.405 1.363 1.00 87.25 193 ILE A C 1
ATOM 1428 O O . ILE A 1 193 ? 15.637 -5.861 1.136 1.00 87.25 193 ILE A O 1
ATOM 1432 N N . LEU A 1 194 ? 14.254 -6.861 2.585 1.00 86.88 194 LEU A N 1
ATOM 1433 C CA . LEU A 1 194 ? 15.142 -6.708 3.749 1.00 86.88 194 LEU A CA 1
ATOM 1434 C C . LEU A 1 194 ? 16.434 -7.518 3.628 1.00 86.88 194 LEU A C 1
ATOM 1436 O O . LEU A 1 194 ? 17.473 -7.081 4.109 1.00 86.88 194 LEU A O 1
ATOM 1440 N N . GLY A 1 195 ? 16.372 -8.685 2.990 1.00 81.31 195 GLY A N 1
ATOM 1441 C CA . GLY A 1 195 ? 17.521 -9.550 2.734 1.00 81.31 195 GLY A CA 1
ATOM 1442 C C . GLY A 1 195 ? 18.396 -9.098 1.564 1.00 81.31 195 GLY A C 1
ATOM 1443 O O . GLY A 1 195 ? 19.270 -9.855 1.163 1.00 81.31 195 GLY A O 1
ATOM 1444 N N . ALA A 1 196 ? 18.153 -7.903 1.009 1.00 75.75 196 ALA A N 1
ATOM 1445 C CA . ALA A 1 196 ? 18.880 -7.333 -0.126 1.00 75.75 196 ALA A CA 1
ATOM 1446 C C . ALA A 1 196 ? 18.871 -8.208 -1.399 1.00 75.75 196 ALA A C 1
ATOM 1448 O O . ALA A 1 196 ? 19.735 -8.069 -2.256 1.00 75.75 196 ALA A O 1
ATOM 1449 N N . PHE A 1 197 ? 17.856 -9.063 -1.577 1.00 76.31 197 PHE A N 1
ATOM 1450 C CA . PHE A 1 197 ? 17.725 -9.940 -2.750 1.00 76.31 197 PHE A CA 1
ATOM 1451 C C . PHE A 1 197 ? 17.191 -9.224 -4.009 1.00 76.31 197 PHE A C 1
ATOM 1453 O O . PHE A 1 197 ? 16.863 -9.890 -4.985 1.00 76.31 197 PHE A O 1
ATOM 1460 N N . GLN A 1 198 ? 17.029 -7.895 -3.976 1.00 75.06 198 GLN A N 1
ATOM 1461 C CA . GLN A 1 198 ? 16.450 -7.091 -5.066 1.00 75.06 198 GLN A CA 1
ATOM 1462 C C . GLN A 1 198 ? 17.439 -6.081 -5.671 1.00 75.06 198 GLN A C 1
ATOM 1464 O O . GLN A 1 198 ? 17.008 -5.044 -6.161 1.00 75.06 198 GLN A O 1
ATOM 1469 N N . ASP A 1 199 ? 18.746 -6.366 -5.616 1.00 69.38 199 ASP A N 1
ATOM 1470 C CA . ASP A 1 199 ? 19.808 -5.544 -6.231 1.00 69.38 199 ASP A CA 1
ATOM 1471 C C . ASP A 1 199 ? 19.781 -4.051 -5.823 1.00 69.38 199 ASP A C 1
ATOM 1473 O O . ASP A 1 199 ? 20.146 -3.166 -6.596 1.00 69.38 199 ASP A O 1
ATOM 1477 N N . ASP A 1 200 ? 19.333 -3.761 -4.596 1.00 69.56 200 ASP A N 1
ATOM 1478 C CA . ASP A 1 200 ? 19.228 -2.401 -4.033 1.00 69.56 200 ASP A CA 1
ATOM 1479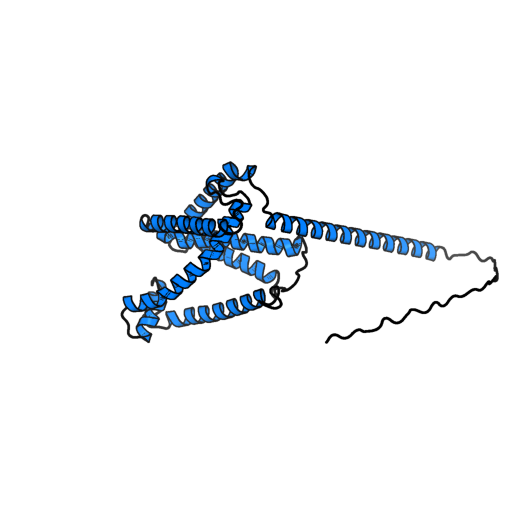 C C . ASP A 1 200 ? 20.258 -2.146 -2.915 1.00 69.56 200 ASP A C 1
ATOM 1481 O O . ASP A 1 200 ? 20.100 -1.236 -2.106 1.00 69.56 200 ASP A O 1
ATOM 1485 N N . ASP A 1 201 ? 21.287 -2.996 -2.798 1.00 76.12 201 ASP A N 1
ATOM 1486 C CA . ASP A 1 201 ? 22.384 -2.889 -1.815 1.00 76.12 201 ASP A CA 1
ATOM 1487 C C . ASP A 1 201 ? 21.929 -2.673 -0.349 1.00 76.12 201 ASP A C 1
ATOM 1489 O O . ASP A 1 201 ? 22.655 -2.140 0.489 1.00 76.12 201 ASP A O 1
ATOM 1493 N N . GLY A 1 202 ? 20.693 -3.070 -0.017 1.00 79.12 202 GLY A N 1
ATOM 1494 C CA . GLY A 1 202 ? 20.081 -2.852 1.300 1.00 79.12 202 GLY A CA 1
ATOM 1495 C C . GLY A 1 202 ? 19.649 -1.404 1.591 1.00 79.12 202 GLY A C 1
ATOM 1496 O O . GLY A 1 202 ? 19.211 -1.113 2.710 1.00 79.12 202 GLY A O 1
ATOM 1497 N N . VAL A 1 203 ? 19.712 -0.497 0.612 1.00 84.50 203 VAL A N 1
ATOM 1498 C CA . VAL A 1 203 ? 19.380 0.928 0.774 1.00 84.50 203 VAL A CA 1
ATOM 1499 C C . VAL A 1 203 ? 17.912 1.123 1.149 1.00 84.50 203 VAL A C 1
ATOM 1501 O O . VAL A 1 203 ? 17.626 1.882 2.084 1.00 84.50 203 VAL A O 1
ATOM 1504 N N . ALA A 1 204 ? 16.970 0.421 0.510 1.00 84.81 204 ALA A N 1
ATOM 1505 C CA . ALA A 1 204 ? 15.556 0.502 0.881 1.00 84.81 204 ALA A CA 1
ATOM 1506 C C . ALA A 1 204 ? 15.289 0.039 2.316 1.00 84.81 204 ALA A C 1
ATOM 1508 O O . ALA A 1 204 ? 14.480 0.657 3.010 1.00 84.81 204 ALA A O 1
ATOM 1509 N N . ALA A 1 205 ? 15.975 -1.006 2.787 1.00 85.94 205 ALA A N 1
ATOM 1510 C CA . ALA A 1 205 ? 15.818 -1.513 4.148 1.00 85.94 205 ALA A CA 1
ATOM 1511 C C . ALA A 1 205 ? 16.297 -0.485 5.184 1.00 85.94 205 ALA A C 1
ATOM 1513 O O . ALA A 1 205 ? 15.572 -0.174 6.135 1.00 85.94 205 ALA A O 1
ATOM 1514 N N . LEU A 1 206 ? 17.482 0.094 4.966 1.00 87.81 206 LEU A N 1
ATOM 1515 C CA . LEU A 1 206 ? 18.028 1.139 5.830 1.00 87.81 206 LEU A CA 1
ATOM 1516 C C . LEU A 1 206 ? 17.149 2.395 5.816 1.00 87.81 206 LEU A C 1
ATOM 1518 O O . LEU A 1 206 ? 16.824 2.939 6.871 1.00 87.81 206 LEU A O 1
ATOM 1522 N N . THR A 1 207 ? 16.719 2.827 4.631 1.00 87.12 207 THR A N 1
ATOM 1523 C CA . THR A 1 207 ? 15.847 3.998 4.471 1.00 87.12 207 THR A CA 1
ATOM 1524 C C . THR A 1 207 ? 14.496 3.773 5.147 1.00 87.12 207 THR A C 1
ATOM 1526 O O . THR A 1 207 ? 13.981 4.673 5.809 1.00 87.12 207 THR A O 1
ATOM 1529 N N . TYR A 1 208 ? 13.935 2.566 5.048 1.00 89.25 208 TYR A N 1
ATOM 1530 C CA . TYR A 1 208 ? 12.701 2.198 5.738 1.00 89.25 208 TYR A CA 1
ATOM 1531 C C . TYR A 1 208 ? 12.865 2.236 7.257 1.00 89.25 208 TYR A C 1
ATOM 1533 O O . TYR A 1 208 ? 12.025 2.810 7.951 1.00 89.25 208 TYR A O 1
ATOM 1541 N N . LEU A 1 209 ? 13.960 1.684 7.783 1.00 90.62 209 LEU A N 1
ATOM 1542 C CA . LEU A 1 209 ? 14.257 1.738 9.211 1.00 90.62 209 LEU A CA 1
ATOM 1543 C C . LEU A 1 209 ? 14.412 3.187 9.689 1.00 90.62 209 LEU A C 1
ATOM 1545 O O . LEU A 1 209 ? 13.784 3.570 10.675 1.00 90.62 209 LEU A O 1
ATOM 1549 N N . ALA A 1 210 ? 15.169 4.011 8.961 1.00 91.38 210 ALA A N 1
ATOM 1550 C CA . ALA A 1 210 ? 15.313 5.433 9.256 1.00 91.38 210 ALA A CA 1
ATOM 1551 C C . ALA A 1 210 ? 13.954 6.152 9.243 1.00 91.38 210 ALA A C 1
ATOM 1553 O O . ALA A 1 210 ? 13.638 6.894 10.171 1.00 91.38 210 ALA A O 1
ATOM 1554 N N . TYR A 1 211 ? 13.113 5.879 8.245 1.00 89.88 211 TYR A N 1
ATOM 1555 C CA . TYR A 1 211 ? 11.761 6.425 8.145 1.00 89.88 211 TYR A CA 1
ATOM 1556 C C . TYR A 1 211 ? 10.886 6.043 9.349 1.00 89.88 211 TYR A C 1
ATOM 1558 O O . TYR A 1 211 ? 10.257 6.914 9.956 1.00 89.88 211 TYR A O 1
ATOM 1566 N N . VAL A 1 212 ? 10.884 4.767 9.747 1.00 92.00 212 VAL A N 1
ATOM 1567 C CA . VAL A 1 212 ? 10.138 4.287 10.921 1.00 92.00 212 VAL A CA 1
ATOM 1568 C C . VAL A 1 212 ? 10.658 4.934 12.204 1.00 92.00 212 VAL A C 1
ATOM 1570 O O . VAL A 1 212 ? 9.849 5.347 13.036 1.00 92.00 212 VAL A O 1
ATOM 1573 N N . VAL A 1 213 ? 11.976 5.067 12.365 1.00 94.75 213 VAL A N 1
ATOM 1574 C CA . VAL A 1 213 ? 12.592 5.727 13.527 1.00 94.75 213 VAL A CA 1
ATOM 1575 C C . VAL A 1 213 ? 12.193 7.200 13.590 1.00 94.75 213 VAL A C 1
ATOM 1577 O O . VAL A 1 213 ? 11.733 7.653 14.637 1.00 94.75 213 VAL A O 1
ATOM 1580 N N . VAL A 1 214 ? 12.292 7.933 12.478 1.00 94.81 214 VAL A N 1
ATOM 1581 C CA . VAL A 1 214 ? 11.929 9.358 12.405 1.00 94.81 214 VAL A CA 1
ATOM 1582 C C . VAL A 1 214 ? 10.450 9.565 12.723 1.00 94.81 214 VAL A C 1
ATOM 1584 O O . VAL A 1 214 ? 10.115 10.424 13.539 1.00 94.81 214 VAL A O 1
ATOM 1587 N N . ILE A 1 215 ? 9.556 8.761 12.140 1.00 92.00 215 ILE A N 1
ATOM 1588 C CA . ILE A 1 215 ? 8.119 8.861 12.431 1.00 92.00 215 ILE A CA 1
ATOM 1589 C C . ILE A 1 215 ? 7.808 8.458 13.870 1.00 92.00 215 ILE A C 1
ATOM 1591 O O . ILE A 1 215 ? 6.974 9.098 14.508 1.00 92.00 215 ILE A O 1
ATOM 1595 N N . SER A 1 216 ? 8.479 7.439 14.406 1.00 93.44 216 SER A N 1
ATOM 1596 C CA . SER A 1 216 ? 8.300 7.034 15.803 1.00 93.44 216 SER A CA 1
ATOM 1597 C C . SER A 1 216 ? 8.746 8.143 16.752 1.00 93.44 216 SER A C 1
ATOM 1599 O O . SER A 1 216 ? 8.017 8.478 17.684 1.00 93.44 216 SER A O 1
ATOM 1601 N N . LEU A 1 217 ? 9.897 8.767 16.493 1.00 95.38 217 LEU A N 1
ATOM 1602 C CA . LEU A 1 217 ? 10.391 9.901 17.272 1.00 95.38 217 LEU A CA 1
ATOM 1603 C C . LEU A 1 217 ? 9.414 11.080 17.205 1.00 95.38 217 LEU A C 1
ATOM 1605 O O . LEU A 1 217 ? 9.030 11.617 18.242 1.00 95.38 217 LEU A O 1
ATOM 1609 N N . TYR A 1 218 ? 8.958 11.435 16.001 1.00 92.69 218 TYR A N 1
ATOM 1610 C CA . TYR A 1 218 ? 7.937 12.463 15.809 1.00 92.69 218 TYR A CA 1
ATOM 1611 C C . TYR A 1 218 ? 6.666 12.151 16.608 1.00 92.69 218 TYR A C 1
ATOM 1613 O O . TYR A 1 218 ? 6.142 13.018 17.310 1.00 92.69 218 TYR A O 1
ATOM 1621 N N . TYR A 1 219 ? 6.209 10.900 16.567 1.00 92.31 219 TYR A N 1
ATOM 1622 C CA . TYR A 1 219 ? 5.038 10.464 17.311 1.00 92.31 219 TYR A CA 1
ATOM 1623 C C . TYR A 1 219 ? 5.228 10.629 18.824 1.00 92.31 219 TYR A C 1
ATOM 1625 O O . TYR A 1 219 ? 4.365 11.213 19.482 1.00 92.31 219 TYR A O 1
ATOM 1633 N N . TYR A 1 220 ? 6.354 10.174 19.379 1.00 93.12 220 TYR A N 1
ATOM 1634 C CA . TYR A 1 220 ? 6.620 10.265 20.816 1.00 93.12 220 TYR A CA 1
ATOM 1635 C C . TYR A 1 220 ? 6.810 11.702 21.309 1.00 93.12 220 TYR A C 1
ATOM 1637 O O . TYR A 1 220 ? 6.370 12.005 22.415 1.00 93.12 220 TYR A O 1
ATOM 1645 N N . VAL A 1 221 ? 7.432 12.572 20.508 1.00 92.00 221 VAL A N 1
ATOM 1646 C CA . VAL A 1 221 ? 7.740 13.958 20.897 1.00 92.00 221 VAL A CA 1
ATOM 1647 C C . VAL A 1 221 ? 6.553 14.900 20.683 1.00 92.00 221 VAL A C 1
ATOM 1649 O O . VAL A 1 221 ? 6.310 15.774 21.509 1.00 92.00 221 VAL A O 1
ATOM 1652 N N . ALA A 1 222 ? 5.821 14.762 19.574 1.00 88.19 222 ALA A N 1
ATOM 1653 C CA . ALA A 1 222 ? 4.826 15.753 19.158 1.00 88.19 222 ALA A CA 1
ATOM 1654 C C . ALA A 1 222 ? 3.376 15.248 19.193 1.00 88.19 222 ALA A C 1
ATOM 1656 O O . ALA A 1 222 ? 2.461 16.045 19.422 1.00 88.19 222 ALA A O 1
ATOM 1657 N N . CYS A 1 223 ? 3.141 13.956 18.940 1.00 87.75 223 CYS A N 1
ATOM 1658 C CA . CYS A 1 223 ? 1.784 13.429 18.757 1.00 87.75 223 CYS A CA 1
ATOM 1659 C C . CYS A 1 223 ? 1.211 12.770 20.008 1.00 87.75 223 CYS A C 1
ATOM 1661 O O . CYS A 1 223 ? 0.014 12.908 20.240 1.00 87.75 223 CYS A O 1
ATOM 1663 N N . LYS A 1 224 ? 2.024 12.074 20.808 1.00 89.06 224 LYS A N 1
ATOM 1664 C CA . LYS A 1 224 ? 1.561 11.239 21.928 1.00 89.06 224 LYS A CA 1
ATOM 1665 C C . LYS A 1 224 ? 0.624 11.981 22.887 1.00 89.06 224 LYS A C 1
ATOM 1667 O O . LYS A 1 224 ? -0.421 11.446 23.241 1.00 89.06 224 LYS A O 1
ATOM 1672 N N . ASP A 1 225 ? 0.954 13.223 23.237 1.00 85.44 225 ASP A N 1
ATOM 1673 C CA . ASP A 1 225 ? 0.166 14.022 24.188 1.00 85.44 225 ASP A CA 1
ATOM 1674 C C . ASP A 1 225 ? -1.045 14.720 23.545 1.00 85.44 225 ASP A C 1
ATOM 1676 O O . ASP A 1 225 ? -1.955 15.176 24.235 1.00 85.44 225 ASP A O 1
ATOM 1680 N N . ARG A 1 226 ? -1.068 14.826 22.211 1.00 83.56 226 ARG A N 1
ATOM 1681 C CA . ARG A 1 226 ? -2.110 15.528 21.439 1.00 83.56 226 ARG A CA 1
ATOM 1682 C C . ARG A 1 226 ? -3.054 14.584 20.703 1.00 83.56 226 ARG A C 1
ATOM 1684 O O . ARG A 1 226 ? -4.061 15.042 20.157 1.00 83.56 226 ARG A O 1
ATOM 1691 N N . GLN A 1 227 ? -2.724 13.295 20.649 1.00 85.31 227 GLN A N 1
ATOM 1692 C CA . GLN A 1 227 ? -3.482 12.304 19.911 1.00 85.31 227 GLN A CA 1
ATOM 1693 C C . GLN A 1 227 ? -4.894 12.224 20.476 1.00 85.31 227 GLN A C 1
ATOM 1695 O O . GLN A 1 227 ? -5.117 11.989 21.663 1.00 85.31 227 GLN A O 1
ATOM 1700 N N . THR A 1 228 ? -5.863 12.410 19.592 1.00 84.38 228 THR A N 1
ATOM 1701 C CA . THR A 1 228 ? -7.273 12.253 19.929 1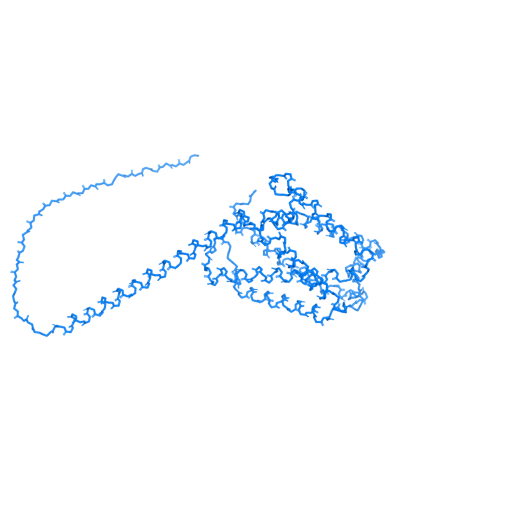.00 84.38 228 THR A CA 1
ATOM 1702 C C . THR A 1 228 ? -7.834 11.136 19.079 1.00 84.38 228 THR A C 1
ATOM 1704 O O . THR A 1 228 ? -7.465 10.969 17.920 1.00 84.38 228 THR A O 1
ATOM 1707 N N . VAL A 1 229 ? -8.714 10.336 19.668 1.00 79.81 229 VAL A N 1
ATOM 1708 C CA . VAL A 1 229 ? -9.418 9.298 18.922 1.00 79.81 229 VAL A CA 1
ATOM 1709 C C . VAL A 1 229 ? -10.403 10.006 17.995 1.00 79.81 229 VAL A C 1
ATOM 1711 O O . VAL A 1 229 ? -11.272 10.748 18.463 1.00 79.81 229 VAL A O 1
ATOM 1714 N N . SER A 1 230 ? -10.261 9.804 16.684 1.00 78.75 230 SER A N 1
ATOM 1715 C CA . SER A 1 230 ? -11.188 10.387 15.709 1.00 78.75 230 SER A CA 1
ATOM 1716 C C . SER A 1 230 ? -12.622 9.914 15.985 1.00 78.75 230 SER A C 1
ATOM 1718 O O . SER A 1 230 ? -12.841 8.837 16.540 1.00 78.75 230 SER A O 1
ATOM 1720 N N . LYS A 1 231 ? -13.632 10.695 15.580 1.00 77.25 231 LYS A N 1
ATOM 1721 C CA . LYS A 1 231 ? -15.054 10.352 15.790 1.00 77.25 231 LYS A CA 1
ATOM 1722 C C . LYS A 1 231 ? -15.400 8.963 15.240 1.00 77.25 231 LYS A C 1
ATOM 1724 O O . LYS A 1 231 ? -16.118 8.204 15.893 1.00 77.25 231 LYS A O 1
ATOM 1729 N N . ASP A 1 232 ? -14.853 8.624 14.075 1.00 75.12 232 ASP A N 1
ATOM 1730 C CA . ASP A 1 232 ? -15.061 7.324 13.431 1.00 75.12 232 ASP A CA 1
ATOM 1731 C C . ASP A 1 232 ? -14.394 6.188 14.219 1.00 75.12 232 ASP A C 1
ATOM 1733 O O . ASP A 1 232 ? -14.976 5.116 14.416 1.00 75.12 232 ASP A O 1
ATOM 1737 N N . GLU A 1 233 ? -13.190 6.440 14.732 1.00 78.12 233 GLU A N 1
ATOM 1738 C CA . GLU A 1 233 ? -12.434 5.490 15.542 1.00 78.12 233 GLU A CA 1
ATOM 1739 C C . GLU A 1 233 ? -13.129 5.248 16.889 1.00 78.12 233 GLU A C 1
ATOM 1741 O O . GLU A 1 233 ? -13.360 4.097 17.264 1.00 78.12 233 GLU A O 1
ATOM 1746 N N . TYR A 1 234 ? -13.592 6.309 17.555 1.00 83.31 234 TYR A N 1
ATOM 1747 C CA . TYR A 1 234 ? -14.331 6.233 18.815 1.00 83.31 234 TYR A CA 1
ATOM 1748 C C . TYR A 1 234 ? -15.613 5.412 18.656 1.00 83.31 234 TYR A C 1
ATOM 1750 O O . TYR A 1 234 ? -15.882 4.508 19.451 1.00 83.31 234 TYR A O 1
ATOM 1758 N N . ALA A 1 235 ? -16.377 5.658 17.587 1.00 83.50 235 ALA A N 1
ATOM 1759 C CA . ALA A 1 235 ? -17.580 4.890 17.282 1.00 83.50 235 ALA A CA 1
ATOM 1760 C C . ALA A 1 235 ? -17.276 3.394 17.083 1.00 83.50 235 ALA A C 1
ATOM 1762 O O . ALA A 1 235 ? -18.067 2.539 17.497 1.00 83.50 235 ALA A O 1
ATOM 1763 N N . SER A 1 236 ? -16.135 3.061 16.474 1.00 80.56 236 SER A N 1
ATOM 1764 C CA . SER A 1 236 ? -15.708 1.672 16.292 1.00 80.56 236 SER A CA 1
ATOM 1765 C C . SER A 1 236 ? -15.293 1.011 17.613 1.00 80.56 236 SER A C 1
ATOM 1767 O O . SER A 1 236 ? -15.805 -0.063 17.941 1.00 80.56 236 SER A O 1
ATOM 1769 N N . ILE A 1 237 ? -14.463 1.679 18.423 1.00 83.56 237 ILE A N 1
ATOM 1770 C CA . ILE A 1 237 ? -13.993 1.187 19.726 1.00 83.56 237 ILE A CA 1
ATOM 1771 C C . ILE A 1 237 ? -15.177 0.969 20.667 1.00 83.56 237 ILE A C 1
ATOM 1773 O O . ILE A 1 237 ? -15.289 -0.086 21.298 1.00 83.56 237 ILE A O 1
ATOM 1777 N N . PHE A 1 238 ? -16.102 1.927 20.725 1.00 85.31 238 PHE A N 1
ATOM 1778 C CA . PHE A 1 238 ? -17.309 1.831 21.540 1.00 85.31 238 PHE A CA 1
ATOM 1779 C C . PHE A 1 238 ? -18.153 0.606 21.162 1.00 85.31 238 PHE A C 1
ATOM 1781 O O . PHE A 1 238 ? -18.522 -0.194 22.026 1.00 85.31 238 PHE A O 1
ATOM 1788 N N . ARG A 1 239 ? -18.384 0.383 19.860 1.00 82.88 239 ARG A N 1
ATOM 1789 C CA . ARG A 1 239 ? -19.098 -0.808 19.366 1.00 82.88 239 ARG A CA 1
ATOM 1790 C C . ARG A 1 239 ? -18.389 -2.104 19.751 1.00 82.88 239 ARG A C 1
ATOM 1792 O O . ARG A 1 239 ? -19.044 -3.025 20.238 1.00 82.88 239 ARG A O 1
ATOM 1799 N N . PHE A 1 240 ? -17.071 -2.190 19.574 1.00 81.62 240 PHE A N 1
ATOM 1800 C CA . PHE A 1 240 ? -16.313 -3.389 19.950 1.00 81.62 240 PHE A CA 1
ATOM 1801 C C . PHE A 1 240 ? -16.318 -3.640 21.457 1.00 81.62 240 PHE A C 1
ATOM 1803 O O . PHE A 1 240 ? -16.399 -4.792 21.889 1.00 81.62 240 PHE A O 1
ATOM 1810 N N . THR A 1 241 ? -16.316 -2.576 22.256 1.00 85.38 241 THR A N 1
ATOM 1811 C CA . THR A 1 241 ? -16.410 -2.652 23.716 1.00 85.38 241 THR A CA 1
ATOM 1812 C C . THR A 1 241 ? -17.765 -3.212 24.146 1.00 85.38 241 THR A C 1
ATOM 1814 O O . THR A 1 241 ? -17.811 -4.156 24.938 1.00 85.38 241 THR A O 1
ATOM 1817 N N . ILE A 1 242 ? -18.863 -2.728 23.553 1.00 86.50 242 ILE A N 1
ATOM 1818 C CA . ILE A 1 242 ? -20.212 -3.265 23.792 1.00 86.50 242 ILE A CA 1
ATOM 1819 C C . ILE A 1 242 ? -20.295 -4.741 23.397 1.00 86.50 242 ILE A C 1
ATOM 1821 O O . ILE A 1 242 ? -20.815 -5.556 24.159 1.00 86.50 242 ILE A O 1
ATOM 1825 N N . ILE A 1 243 ? -19.765 -5.115 22.228 1.00 84.19 243 ILE A N 1
ATOM 1826 C CA . ILE A 1 243 ? -19.755 -6.513 21.769 1.00 84.19 243 ILE A CA 1
ATOM 1827 C C . ILE A 1 243 ? -19.000 -7.395 22.768 1.00 84.19 243 ILE A C 1
ATOM 1829 O O . ILE A 1 243 ? -19.506 -8.445 23.172 1.00 84.19 243 ILE A O 1
ATOM 1833 N N . LYS A 1 244 ? -17.817 -6.958 23.214 1.00 82.69 244 LYS A N 1
ATOM 1834 C CA . LYS A 1 244 ? -17.011 -7.677 24.206 1.00 82.69 244 LYS A CA 1
ATOM 1835 C C . LYS A 1 244 ? -17.768 -7.844 25.526 1.00 82.69 244 LYS A C 1
ATOM 1837 O O . LYS A 1 244 ? -17.817 -8.958 26.052 1.00 82.69 244 LYS A O 1
ATOM 1842 N N . PHE A 1 245 ? -18.397 -6.782 26.028 1.00 86.75 245 PHE A N 1
ATOM 1843 C CA . PHE A 1 245 ? -19.188 -6.815 27.261 1.00 86.75 245 PHE A CA 1
ATOM 1844 C C . PHE A 1 245 ? -20.398 -7.754 27.145 1.00 86.75 245 PHE A C 1
ATOM 1846 O O . PHE A 1 245 ? -20.610 -8.613 28.002 1.00 86.75 245 PHE A O 1
ATOM 1853 N N . ASN A 1 246 ? -21.142 -7.679 26.040 1.00 87.25 246 ASN A N 1
ATOM 1854 C CA . ASN A 1 246 ? -22.282 -8.559 25.775 1.00 87.25 246 ASN A CA 1
ATOM 1855 C C . ASN A 1 246 ? -21.862 -10.031 25.681 1.00 87.25 246 ASN A C 1
ATOM 1857 O O . ASN A 1 246 ? -22.532 -10.907 26.234 1.00 87.25 246 ASN A O 1
ATOM 1861 N N . ASN A 1 247 ? -20.734 -10.315 25.030 1.00 84.06 247 ASN A N 1
ATOM 1862 C CA . ASN A 1 247 ? -20.178 -11.663 24.944 1.00 84.06 247 ASN A CA 1
ATOM 1863 C C . ASN A 1 247 ? -19.742 -12.191 26.319 1.00 84.06 247 ASN A C 1
ATOM 1865 O O . ASN A 1 247 ? -19.993 -13.358 26.636 1.00 84.06 247 ASN A O 1
ATOM 1869 N N . MET A 1 248 ? -19.152 -11.338 27.159 1.00 85.19 248 MET A N 1
ATOM 1870 C CA . MET A 1 248 ? -18.785 -11.682 28.534 1.00 85.19 248 MET A CA 1
ATOM 1871 C C . MET A 1 248 ? -20.023 -11.985 29.388 1.00 85.19 248 MET A C 1
ATOM 1873 O O . MET A 1 248 ? -20.082 -13.048 30.009 1.00 85.19 248 MET A O 1
ATOM 1877 N N . LYS A 1 249 ? -21.051 -11.127 29.336 1.00 87.88 249 LYS A N 1
ATOM 1878 C CA . LYS A 1 249 ? -22.326 -11.335 30.039 1.00 87.88 249 LYS A CA 1
ATOM 1879 C C . LYS A 1 249 ? -22.995 -12.643 29.613 1.00 87.88 249 LYS A C 1
ATOM 1881 O O . LYS A 1 249 ? -23.344 -13.457 30.462 1.00 87.88 249 LYS A O 1
ATOM 1886 N N . ARG A 1 250 ? -23.091 -12.909 28.302 1.00 85.38 250 ARG A N 1
ATOM 1887 C CA . ARG A 1 250 ? -23.629 -14.177 27.765 1.00 85.38 250 ARG A CA 1
ATOM 1888 C C . ARG A 1 250 ? -22.857 -15.393 28.282 1.00 85.38 250 ARG A C 1
ATOM 1890 O O . ARG A 1 250 ? -23.469 -16.413 28.602 1.00 85.38 250 ARG A O 1
ATOM 1897 N N . ARG A 1 251 ? -21.525 -15.305 28.379 1.00 84.75 251 ARG A N 1
ATOM 1898 C CA . ARG A 1 251 ? -20.684 -16.384 28.921 1.00 84.75 251 ARG A CA 1
ATOM 1899 C C . ARG A 1 251 ? -20.959 -16.620 30.408 1.00 84.75 251 ARG A C 1
ATOM 1901 O O . ARG A 1 251 ? -21.123 -17.774 30.795 1.00 84.75 251 ARG A O 1
ATOM 1908 N N . MET A 1 252 ? -21.075 -15.555 31.201 1.00 85.31 252 MET A N 1
ATOM 1909 C CA . MET A 1 252 ? -21.412 -15.637 32.628 1.00 85.31 252 MET A CA 1
ATOM 1910 C C . MET A 1 252 ? -22.798 -16.255 32.847 1.00 85.31 252 MET A C 1
ATOM 1912 O O . MET A 1 252 ? -22.926 -17.190 33.632 1.00 85.31 252 MET A O 1
ATOM 1916 N N . THR A 1 253 ? -23.820 -15.827 32.097 1.00 85.62 253 THR A N 1
ATOM 1917 C CA . THR A 1 253 ? -25.174 -16.404 32.193 1.00 85.62 253 THR A CA 1
ATOM 1918 C C . THR A 1 253 ? -25.185 -17.894 31.847 1.00 85.62 253 THR A C 1
ATOM 1920 O O . THR A 1 253 ? -25.764 -18.687 32.588 1.00 85.62 253 THR A O 1
ATOM 1923 N N . ARG A 1 254 ? -24.489 -18.306 30.775 1.00 83.81 254 ARG A N 1
ATOM 1924 C CA . ARG A 1 254 ? -24.356 -19.729 30.404 1.00 83.81 254 ARG A CA 1
ATOM 1925 C C . ARG A 1 254 ? -23.635 -20.544 31.479 1.00 83.81 254 ARG A C 1
ATOM 1927 O O . ARG A 1 254 ? -24.000 -21.690 31.726 1.00 83.81 254 ARG A O 1
ATOM 1934 N N . GLN A 1 255 ? -22.616 -19.971 32.118 1.00 83.06 255 GLN A N 1
ATOM 1935 C CA . GLN A 1 255 ? -21.898 -20.633 33.206 1.00 83.06 255 GLN A CA 1
ATOM 1936 C C . GLN A 1 255 ? -22.779 -20.782 34.453 1.00 83.06 255 GLN A C 1
ATOM 1938 O O . GLN A 1 255 ? -22.776 -21.848 35.067 1.00 83.06 255 GLN A O 1
ATOM 1943 N N . ASN A 1 256 ? -23.577 -19.764 34.785 1.00 78.38 256 ASN A N 1
ATOM 1944 C CA . ASN A 1 256 ? -24.493 -19.813 35.923 1.00 78.38 256 ASN A CA 1
ATOM 1945 C C . ASN A 1 256 ? -25.637 -20.815 35.700 1.00 78.38 256 ASN A C 1
ATOM 1947 O O . ASN A 1 256 ? -25.942 -21.604 36.590 1.00 78.38 256 ASN A O 1
ATOM 1951 N N . GLN A 1 257 ? -26.200 -20.864 34.486 1.00 78.06 257 GLN A N 1
ATOM 1952 C CA . GLN A 1 257 ? -27.179 -21.891 34.108 1.00 78.06 257 GLN A CA 1
ATOM 1953 C C . GLN A 1 257 ? -26.598 -23.304 34.217 1.00 78.06 257 GLN A C 1
ATOM 1955 O O . GLN A 1 257 ? -27.255 -24.188 34.758 1.00 78.06 257 GLN A O 1
ATOM 1960 N N . ARG A 1 258 ? -25.356 -23.530 33.765 1.00 74.50 258 ARG A N 1
ATOM 1961 C CA . ARG A 1 258 ? -24.693 -24.838 33.907 1.00 74.50 258 ARG A CA 1
ATOM 1962 C C . ARG A 1 258 ? -24.511 -25.242 35.370 1.00 74.50 258 ARG A C 1
ATOM 1964 O O . ARG A 1 258 ? -24.819 -26.384 35.700 1.00 74.50 258 ARG A O 1
ATOM 1971 N N . LYS A 1 259 ? -24.076 -24.320 36.239 1.00 71.56 259 LYS A N 1
ATOM 1972 C CA . LYS A 1 259 ? -23.949 -24.576 37.684 1.00 71.56 259 LYS A CA 1
ATOM 1973 C C . LYS A 1 259 ? -25.302 -24.908 38.319 1.00 71.56 259 LYS A C 1
ATOM 1975 O O . LYS A 1 259 ? -25.397 -25.901 39.025 1.00 71.56 259 LYS A O 1
ATOM 1980 N N . SER A 1 260 ? -26.353 -24.144 38.017 1.00 70.56 260 SER A N 1
ATOM 1981 C CA . SER A 1 260 ? -27.716 -24.419 38.499 1.00 70.56 260 SER A CA 1
ATOM 1982 C C . SER A 1 260 ? -28.250 -25.779 38.016 1.00 70.56 260 SER A C 1
ATOM 1984 O O . SER A 1 260 ? -28.820 -26.530 38.805 1.00 70.56 260 SER A O 1
ATOM 1986 N N . SER A 1 261 ? -27.995 -26.152 36.755 1.00 72.06 261 SER A N 1
ATOM 1987 C CA . SER A 1 261 ? -28.368 -27.472 36.216 1.00 72.06 261 SER A CA 1
ATOM 1988 C C . SER A 1 261 ? -27.596 -28.620 36.888 1.00 72.06 261 SER A C 1
ATOM 1990 O O . SER A 1 261 ? -28.128 -29.704 37.100 1.00 72.06 261 SER A O 1
ATOM 1992 N N . GLN A 1 262 ? -26.323 -28.402 37.232 1.00 71.38 262 GLN A N 1
ATOM 1993 C CA . GLN A 1 262 ? -25.536 -29.391 37.975 1.00 71.38 262 GLN A CA 1
ATOM 1994 C C . GLN A 1 262 ? -26.032 -29.538 39.416 1.00 71.38 262 GLN A C 1
ATOM 1996 O O . GLN A 1 262 ? -26.204 -30.661 39.876 1.00 71.38 262 GLN A O 1
ATOM 2001 N N . TRP A 1 263 ? -26.336 -28.430 40.094 1.00 66.94 263 TRP A N 1
ATOM 2002 C CA . TRP A 1 263 ? -26.920 -28.446 41.438 1.00 66.94 263 TRP A CA 1
ATOM 2003 C C . TRP A 1 263 ? -28.282 -29.144 41.476 1.00 66.94 263 TRP A C 1
ATOM 2005 O O . TRP A 1 263 ? -28.514 -29.975 42.346 1.00 66.94 263 TRP A O 1
ATOM 2015 N N . THR A 1 264 ? -29.157 -28.883 40.503 1.00 74.25 264 THR A N 1
ATOM 2016 C CA . THR A 1 264 ? -30.455 -29.577 40.400 1.00 74.25 264 THR A CA 1
ATOM 2017 C C . THR A 1 264 ? -30.297 -31.074 40.128 1.00 74.25 264 THR A C 1
ATOM 2019 O O . THR A 1 264 ? -31.010 -31.863 40.741 1.00 74.25 264 THR A O 1
ATOM 2022 N N . LYS A 1 265 ? -29.319 -31.498 39.311 1.00 72.44 265 LYS A N 1
ATOM 2023 C CA . LYS A 1 265 ? -28.994 -32.927 39.139 1.00 72.44 265 LYS A CA 1
ATOM 2024 C C . LYS A 1 265 ? -28.497 -33.581 40.430 1.00 72.44 265 LYS A C 1
ATOM 2026 O O . LYS A 1 265 ? -28.955 -34.670 40.762 1.00 72.44 265 LYS A O 1
ATOM 2031 N N . VAL A 1 266 ? -27.607 -32.921 41.174 1.00 71.88 266 VAL A N 1
ATOM 2032 C CA . VAL A 1 266 ? -27.111 -33.429 42.467 1.00 71.88 266 VAL A CA 1
ATOM 2033 C C . VAL A 1 266 ? -28.252 -33.559 43.477 1.00 71.88 266 VAL A C 1
ATOM 2035 O O . VAL A 1 266 ? -28.383 -34.607 44.104 1.00 71.88 266 VAL A O 1
ATOM 2038 N N . ILE A 1 267 ? -29.124 -32.551 43.582 1.00 71.69 267 ILE A N 1
ATOM 2039 C CA . ILE A 1 267 ? -30.303 -32.604 44.460 1.00 71.69 267 ILE A CA 1
ATOM 2040 C C . ILE A 1 267 ? -31.242 -33.744 44.046 1.00 71.69 267 ILE A C 1
ATOM 2042 O O . ILE A 1 267 ? -31.687 -34.499 44.905 1.00 71.69 267 ILE A O 1
ATOM 2046 N N . SER A 1 268 ? -31.490 -33.933 42.745 1.00 74.31 268 SER A N 1
ATOM 2047 C CA . SER A 1 268 ? -32.348 -35.026 42.269 1.00 74.31 268 SER A CA 1
ATOM 2048 C C . SER A 1 268 ? -31.763 -36.419 42.538 1.00 74.31 268 SER A C 1
ATOM 2050 O O . SER A 1 268 ? -32.508 -37.340 42.857 1.00 74.31 268 SER A O 1
ATOM 2052 N N . LEU A 1 269 ? -30.434 -36.579 42.481 1.00 70.00 269 LEU A N 1
ATOM 2053 C CA . LEU A 1 269 ? -29.765 -37.838 42.824 1.00 70.00 269 LEU A CA 1
ATOM 2054 C C . LEU A 1 269 ? -29.831 -38.117 44.331 1.00 70.00 269 LEU A C 1
ATOM 2056 O O . LEU A 1 269 ? -30.124 -39.246 44.724 1.00 70.00 269 LEU A O 1
ATOM 2060 N N . LEU A 1 270 ? -29.644 -37.087 45.166 1.00 64.69 270 LEU A N 1
ATOM 2061 C CA . LEU A 1 270 ? -29.803 -37.187 46.621 1.00 64.69 270 LEU A CA 1
ATOM 2062 C C . LEU A 1 270 ? -31.247 -37.528 47.021 1.00 64.69 270 LEU A C 1
ATOM 2064 O O . LEU A 1 270 ? -31.442 -38.384 47.876 1.00 64.69 270 LEU A O 1
ATOM 2068 N N . GLN A 1 271 ? -32.251 -36.932 46.367 1.00 62.72 271 GLN A N 1
ATOM 2069 C CA . GLN A 1 271 ? -33.663 -37.268 46.590 1.00 62.72 271 GLN A CA 1
ATOM 2070 C C . GLN A 1 271 ? -34.042 -38.664 46.073 1.00 62.72 271 GLN A C 1
ATOM 2072 O O . GLN A 1 271 ? -34.907 -39.311 46.661 1.00 62.72 271 GLN A O 1
ATOM 2077 N N . SER A 1 272 ? -33.400 -39.164 45.009 1.00 52.78 272 SER A N 1
ATOM 2078 C CA . SER A 1 272 ? -33.646 -40.536 44.536 1.00 52.78 272 SER A CA 1
ATOM 2079 C C . SER A 1 272 ? -33.072 -41.591 45.491 1.00 52.78 272 SER A C 1
ATOM 2081 O O . SER A 1 272 ? -33.722 -42.605 45.740 1.00 52.78 272 SER A O 1
ATOM 2083 N N . ASN A 1 273 ? -31.927 -41.312 46.128 1.00 50.47 273 ASN A N 1
ATOM 2084 C CA . ASN A 1 273 ? -31.304 -42.213 47.104 1.00 50.47 273 ASN A CA 1
ATOM 2085 C C . ASN A 1 273 ? -31.976 -42.189 48.489 1.00 50.47 273 ASN A C 1
ATOM 2087 O O . ASN A 1 273 ? -31.690 -43.058 49.307 1.00 50.47 273 ASN A O 1
ATOM 2091 N N . SER A 1 274 ? -32.885 -41.246 48.762 1.00 50.03 274 SER A N 1
ATOM 2092 C CA . SER A 1 274 ? -33.692 -41.233 49.992 1.00 50.03 274 SER A CA 1
ATOM 2093 C C . SER A 1 274 ? -35.006 -42.021 49.878 1.00 50.03 274 SER A C 1
ATOM 2095 O O . SER A 1 274 ? -35.841 -41.948 50.775 1.00 50.03 274 SER A O 1
ATOM 2097 N N . THR A 1 275 ? -35.211 -42.800 48.808 1.00 45.19 275 THR A N 1
ATOM 2098 C CA . THR A 1 275 ? -36.367 -43.708 48.679 1.00 45.19 275 THR A CA 1
ATOM 2099 C C . THR A 1 275 ? -36.078 -45.085 49.278 1.00 45.19 275 THR A C 1
ATOM 2101 O O . THR A 1 275 ? -36.152 -46.118 48.622 1.00 45.19 275 THR A O 1
ATOM 2104 N N . LEU A 1 276 ? -35.771 -45.106 50.574 1.00 42.97 276 LEU A N 1
ATOM 2105 C CA . LEU A 1 276 ? -35.847 -46.312 51.392 1.00 42.97 276 LEU A CA 1
ATOM 2106 C C . LEU A 1 276 ? -36.668 -45.989 52.640 1.00 42.97 276 LEU A C 1
ATOM 2108 O O . LEU A 1 276 ? -36.207 -45.342 53.570 1.00 42.97 276 LEU A O 1
ATOM 2112 N N . SER A 1 277 ? -37.910 -46.474 52.594 1.00 43.44 277 SER A N 1
ATOM 2113 C CA . SER A 1 277 ? -38.841 -46.660 53.705 1.00 43.44 277 SER A CA 1
ATOM 2114 C C . SER A 1 277 ? -39.313 -45.411 54.463 1.00 43.44 277 SER A C 1
ATOM 2116 O O . SER A 1 277 ? -38.741 -45.010 55.469 1.00 43.44 277 SER A O 1
ATOM 2118 N N . SER A 1 278 ? -40.497 -44.921 54.091 1.00 36.53 278 SER A N 1
ATOM 2119 C CA . SER A 1 278 ? -41.542 -44.684 55.094 1.00 36.53 278 SER A CA 1
ATOM 2120 C C . SER A 1 278 ? -42.916 -44.756 54.434 1.00 36.53 278 SER A C 1
ATOM 2122 O O . SER A 1 278 ? -43.382 -43.828 53.775 1.00 36.53 278 SER A O 1
ATOM 2124 N N . SER A 1 279 ? -43.546 -45.917 54.586 1.00 44.97 279 SER A N 1
ATOM 2125 C CA . SER A 1 279 ? -44.983 -46.077 54.426 1.00 44.97 279 SER A CA 1
ATOM 2126 C C . SER A 1 279 ? -45.663 -45.395 55.609 1.00 44.97 279 SER A C 1
ATOM 2128 O O . SER A 1 279 ? -45.551 -45.902 56.721 1.00 44.97 279 SER A O 1
ATOM 2130 N N . ASN A 1 280 ? -46.369 -44.285 55.378 1.00 37.38 280 ASN A N 1
ATOM 2131 C CA . ASN A 1 280 ? -47.676 -44.007 55.986 1.00 37.38 280 ASN A CA 1
ATOM 2132 C C . ASN A 1 280 ? -48.297 -42.700 55.451 1.00 37.38 280 ASN A C 1
ATOM 2134 O O . ASN A 1 280 ? -47.651 -41.662 55.459 1.00 37.38 280 ASN A O 1
ATOM 2138 N N . ARG A 1 281 ? -49.556 -42.840 54.990 1.00 38.84 281 ARG A N 1
ATOM 2139 C CA . ARG A 1 281 ? -50.716 -41.913 54.868 1.00 38.84 281 ARG A CA 1
ATOM 2140 C C . ARG A 1 281 ? -50.453 -40.395 54.997 1.00 38.84 281 ARG A C 1
ATOM 2142 O O . ARG A 1 281 ? -49.744 -39.950 55.880 1.00 38.84 281 ARG A O 1
ATOM 2149 N N . VAL A 1 282 ? -51.110 -39.526 54.222 1.00 34.38 282 VAL A N 1
ATOM 2150 C CA . VAL A 1 282 ? -52.546 -39.192 54.343 1.00 34.38 282 VAL A CA 1
ATOM 2151 C C . VAL A 1 282 ? -53.084 -38.610 53.026 1.00 34.38 282 VAL A C 1
ATOM 2153 O O . VAL A 1 282 ? -52.444 -37.788 52.380 1.00 34.38 282 VAL A O 1
ATOM 2156 N N . SER A 1 283 ? -54.292 -39.047 52.664 1.00 35.09 283 SER A N 1
ATOM 2157 C CA . SER A 1 283 ? -55.131 -38.499 51.598 1.00 35.09 283 SER A CA 1
ATOM 2158 C C . SER A 1 283 ? -55.839 -37.231 52.087 1.00 35.09 283 SER A C 1
ATOM 2160 O O . SER A 1 283 ? -56.434 -37.251 53.162 1.00 35.09 283 SER A O 1
ATOM 2162 N N . TYR A 1 284 ? -55.814 -36.165 51.287 1.00 35.78 284 TYR A N 1
ATOM 2163 C CA . TYR A 1 284 ? -56.848 -35.132 51.307 1.00 35.78 284 TYR A CA 1
ATOM 2164 C C . TYR A 1 284 ? -57.424 -35.004 49.899 1.00 35.78 284 TYR A C 1
ATOM 2166 O O . TYR A 1 284 ? -56.700 -34.792 48.927 1.00 35.78 284 TYR A O 1
ATOM 2174 N N . VAL A 1 285 ? -58.734 -35.214 49.830 1.00 40.50 285 VAL A N 1
ATOM 2175 C CA . VAL A 1 285 ? -59.588 -35.097 48.650 1.00 40.50 285 VAL A CA 1
ATOM 2176 C C . VAL A 1 285 ? -59.973 -33.628 48.431 1.00 40.50 285 VAL A C 1
ATOM 2178 O O . VAL A 1 285 ? -60.111 -32.866 49.385 1.00 40.50 285 VAL A O 1
ATOM 2181 N N . ASP A 1 286 ? -60.120 -33.298 47.148 1.00 46.47 286 ASP A N 1
ATOM 2182 C CA . ASP A 1 286 ? -60.672 -32.107 46.489 1.00 46.47 286 ASP A CA 1
ATOM 2183 C C . ASP A 1 286 ? -61.567 -31.143 47.288 1.00 46.47 286 ASP A C 1
ATOM 2185 O O . ASP A 1 286 ? -62.533 -31.542 47.937 1.00 46.47 286 ASP A O 1
ATOM 2189 N N . VAL A 1 287 ? -61.369 -29.843 47.027 1.00 39.56 287 VAL A N 1
ATOM 2190 C CA . VAL A 1 287 ? -62.441 -28.835 47.079 1.00 39.56 287 VAL A CA 1
ATOM 2191 C C . VAL A 1 287 ? -62.308 -27.918 45.858 1.00 39.56 287 VAL A C 1
ATOM 2193 O O . VAL A 1 287 ? -61.445 -27.043 45.804 1.00 39.56 287 VAL A O 1
ATOM 2196 N N . GLY A 1 288 ? -63.149 -28.134 44.846 1.00 41.69 288 GLY A N 1
ATOM 2197 C CA . GLY A 1 288 ? -63.223 -27.273 43.666 1.00 41.69 288 GLY A CA 1
ATOM 2198 C C . GLY A 1 288 ? -64.035 -25.998 43.912 1.00 41.69 288 GLY A C 1
ATOM 2199 O O . GLY A 1 288 ? -65.060 -26.057 44.579 1.00 41.69 288 GLY A O 1
ATOM 2200 N N . VAL A 1 289 ? -63.639 -24.873 43.295 1.00 39.59 289 VAL A N 1
ATOM 2201 C CA . VAL A 1 289 ? -64.544 -23.769 42.912 1.00 39.59 289 VAL A CA 1
ATOM 2202 C C . VAL A 1 289 ? -64.080 -23.125 41.592 1.00 39.59 289 VAL A C 1
ATOM 2204 O O . VAL A 1 289 ? -62.917 -22.809 41.371 1.00 39.59 289 VAL A O 1
ATOM 2207 N N . ASN A 1 290 ? -65.077 -22.962 40.730 1.00 38.91 290 ASN A N 1
ATOM 2208 C CA . ASN A 1 290 ? -65.169 -22.514 39.344 1.00 38.91 290 ASN A CA 1
ATOM 2209 C C . ASN A 1 290 ? -65.006 -20.981 39.153 1.00 38.91 290 ASN A C 1
ATOM 2211 O O . ASN A 1 290 ? -65.531 -20.233 39.974 1.00 38.91 290 ASN A O 1
ATOM 2215 N N . ARG A 1 291 ? -64.414 -20.507 38.036 1.00 38.28 291 ARG A N 1
ATOM 2216 C CA . ARG A 1 291 ? -64.938 -19.388 37.199 1.00 38.28 291 ARG A CA 1
ATOM 2217 C C . ARG A 1 291 ? -64.027 -19.063 36.010 1.00 38.28 291 ARG A C 1
ATOM 2219 O O . ARG A 1 291 ? -62.846 -18.775 36.163 1.00 38.28 291 ARG A O 1
ATOM 2226 N N . GLY A 1 292 ? -64.615 -19.077 34.815 1.00 35.59 292 GLY A N 1
ATOM 2227 C CA . GLY A 1 292 ? -63.947 -18.750 33.560 1.00 35.59 292 GLY A CA 1
ATOM 2228 C C . GLY A 1 292 ? -63.802 -17.255 33.265 1.00 35.59 292 GLY A C 1
ATOM 2229 O O . GLY A 1 292 ? -64.422 -16.401 33.887 1.00 35.59 292 GLY A O 1
ATOM 2230 N N . SER A 1 293 ? -63.018 -16.963 32.228 1.00 38.91 293 SER A N 1
ATOM 2231 C CA . SER A 1 293 ? -63.292 -15.892 31.264 1.00 38.91 293 SER A CA 1
ATOM 2232 C C . SER A 1 293 ? -62.455 -16.121 30.000 1.00 38.91 293 SER A C 1
ATOM 2234 O O . SER A 1 293 ? -61.245 -15.918 29.961 1.00 38.91 293 SER A O 1
ATOM 2236 N N . ARG A 1 294 ? -63.129 -16.578 28.937 1.00 39.78 294 ARG A N 1
ATOM 2237 C CA . ARG A 1 294 ? -62.670 -16.379 27.560 1.00 39.78 294 ARG A CA 1
ATOM 2238 C C . ARG A 1 294 ? -62.832 -14.894 27.249 1.00 39.78 294 ARG A C 1
ATOM 2240 O O . ARG A 1 294 ? -63.955 -14.402 27.273 1.00 39.78 294 ARG A O 1
ATOM 2247 N N . LEU A 1 295 ? -61.746 -14.215 26.899 1.00 39.94 295 LEU A N 1
ATOM 2248 C CA . LEU A 1 295 ? -61.796 -12.944 26.183 1.00 39.94 295 LEU A CA 1
ATOM 2249 C C . LEU A 1 295 ? -61.110 -13.123 24.830 1.00 39.94 295 LEU A C 1
ATOM 2251 O O . LEU A 1 295 ? -59.917 -13.397 24.719 1.00 39.94 295 LEU A O 1
ATOM 2255 N N . SER A 1 296 ? -61.949 -13.034 23.807 1.00 38.31 296 SER A N 1
ATOM 2256 C CA . SER A 1 296 ? -61.662 -13.033 22.381 1.00 38.31 296 SER A CA 1
ATOM 2257 C C . SER A 1 296 ? -60.711 -11.901 21.982 1.00 38.31 296 SER A C 1
ATOM 2259 O O . SER A 1 296 ? -60.961 -10.737 22.286 1.00 38.31 296 SER A O 1
ATOM 2261 N N . GLN A 1 297 ? -59.660 -12.241 21.234 1.00 41.00 297 GLN A N 1
ATOM 2262 C CA . GLN A 1 297 ? -58.823 -11.287 20.503 1.00 41.00 297 GLN A CA 1
ATOM 2263 C C . GLN A 1 297 ? -59.617 -10.621 19.362 1.00 41.00 297 GLN A C 1
ATOM 2265 O O . GLN A 1 297 ? -60.273 -11.335 18.598 1.00 41.00 297 GLN A O 1
ATOM 2270 N N . PRO A 1 298 ? -59.518 -9.294 19.156 1.00 41.03 298 PRO A N 1
ATOM 2271 C CA . PRO A 1 298 ? -60.013 -8.665 17.942 1.00 41.03 298 PRO A CA 1
ATOM 2272 C C . PRO A 1 298 ? -59.004 -8.788 16.786 1.00 41.03 298 PRO A C 1
ATOM 2274 O O . PRO A 1 298 ? -57.803 -8.543 16.913 1.00 41.03 298 PRO A O 1
ATOM 2277 N N . ARG A 1 299 ? -59.556 -9.173 15.635 1.00 38.00 299 ARG A N 1
ATOM 2278 C CA . ARG A 1 299 ? -58.945 -9.379 14.317 1.00 38.00 299 ARG A CA 1
ATOM 2279 C C . ARG A 1 299 ? -58.402 -8.043 13.765 1.00 38.00 299 ARG A C 1
ATOM 2281 O O . ARG A 1 299 ? -59.180 -7.132 13.501 1.00 38.00 299 ARG A O 1
ATOM 2288 N N . ARG A 1 300 ? -57.082 -7.911 13.567 1.00 37.03 300 ARG A N 1
ATOM 2289 C CA . ARG A 1 300 ? -56.472 -6.754 12.872 1.00 37.03 300 ARG A CA 1
ATOM 2290 C C . ARG A 1 300 ? -56.695 -6.883 11.361 1.00 37.03 300 ARG A C 1
ATOM 2292 O O . ARG A 1 300 ? -56.253 -7.858 10.759 1.00 37.03 300 ARG A O 1
ATOM 2299 N N . MET A 1 301 ? -57.380 -5.902 10.773 1.00 36.78 301 MET A N 1
ATOM 2300 C CA . MET A 1 301 ? -57.569 -5.764 9.327 1.00 36.78 301 MET A CA 1
ATOM 2301 C C . MET A 1 301 ? -56.246 -5.463 8.614 1.00 36.78 301 MET A C 1
ATOM 2303 O O . MET A 1 301 ? -55.435 -4.662 9.076 1.00 36.78 301 MET A O 1
ATOM 2307 N N . SER A 1 302 ? -56.074 -6.128 7.474 1.00 36.94 302 SER A N 1
ATOM 2308 C CA . SER A 1 302 ? -55.054 -5.886 6.460 1.00 36.94 302 SER A CA 1
ATOM 2309 C C . SER A 1 302 ? -55.419 -4.635 5.655 1.00 36.94 302 SER A C 1
ATOM 2311 O O . SER A 1 302 ? -56.552 -4.513 5.195 1.00 36.94 302 SER A O 1
ATOM 2313 N N . ILE A 1 303 ? -54.464 -3.720 5.485 1.00 44.28 303 ILE A N 1
ATOM 2314 C CA . ILE A 1 303 ? -54.536 -2.622 4.518 1.00 44.28 303 ILE A CA 1
ATOM 2315 C C . ILE A 1 303 ? -53.467 -2.912 3.462 1.00 44.28 303 ILE A C 1
ATOM 2317 O O . ILE A 1 303 ? -52.280 -2.995 3.780 1.00 44.28 303 ILE A O 1
ATOM 2321 N N . ALA A 1 304 ? -53.914 -3.112 2.225 1.00 39.50 304 ALA A N 1
ATOM 2322 C CA . ALA A 1 304 ? -53.075 -3.231 1.039 1.00 39.50 304 ALA A CA 1
ATOM 2323 C C . ALA A 1 304 ? -52.652 -1.836 0.538 1.00 39.50 304 ALA A C 1
ATOM 2325 O O . ALA A 1 304 ? -53.440 -0.895 0.664 1.00 39.50 304 ALA A O 1
ATOM 2326 N N . PRO A 1 305 ? -51.458 -1.677 -0.058 1.00 54.47 305 PRO A N 1
ATOM 2327 C CA . PRO A 1 305 ? -51.089 -0.442 -0.735 1.00 54.47 305 PRO A CA 1
ATOM 2328 C C . PRO A 1 305 ? -51.564 -0.438 -2.198 1.00 54.47 305 PRO A C 1
ATOM 2330 O O . PRO A 1 305 ? -51.479 -1.455 -2.891 1.00 54.47 305 PRO A O 1
ATOM 2333 N N . LYS A 1 306 ? -52.042 0.727 -2.645 1.00 43.84 306 LYS A N 1
ATOM 2334 C CA . LYS A 1 306 ? -51.946 1.178 -4.039 1.00 43.84 306 LYS A CA 1
ATOM 2335 C C . LYS A 1 306 ? -50.620 1.908 -4.218 1.00 43.84 306 LYS A C 1
ATOM 2337 O O . LYS A 1 306 ? -50.206 2.569 -3.238 1.00 43.84 306 LYS A O 1
#

Foldseek 3Di:
DDPACLAVVVVVVVVVVVVVVVVVVVCVVPLQVDPVHDVCLVPDPDSCLSVQCVVVVDDSVVSVVVCVVVVVVVVVVCLQVQLVVQLQCVLQVVDDCVLVLHDDPPVSSVSSSVVSVVVVVVLVVVCVVDVLSVVLVVLLVLLVVLVVLLVVLVVQVCCCPVLVDDDDGDDDPCRNVVSVVSNVVSVVSNCCLCVCVPVSNNPSVVVNVVVVVVSVVSCVPPPVVPGDQRPVRVVVVVVSVVSNVVVVVVVVVVVVVVVVVVVVVVVVVVVVVPPDDDDDDDDDDDDDDDDDDDDDDDDDDDDDDD

Organism: Saprolegnia diclina (strain VS20) (NCBI:txid1156394)

Sequence (306 aa):
MTNSPKVTVPRGMLYCIGVLFVSNFAIVCLVPSLPPGIASAATAAYPLTNGFRLAYDLSASSSAWLVFPAHVGAALGFLRPSGRLVQALADSSLLPPWLGLKSAAYTGRWKAVTIASMFGYVLCVLSYFFQVFAKALPHLAMLAACGCYAAQLVGFILLRTSYKAECHGYRSPFGIGSAVLAIGSFGILAISILGAFQDDDGVAALTYLAYVVVISLYYYVACKDRQTVSKDEYASIFRFTIIKFNNMKRRMTRQNQRKSSQWTKVISLLQSNSTLSSSNRVSYVDVGVNRGSRLSQPRRMSIAPK

pLDDT: mean 80.49, std 16.1, range [34.38, 96.5]